Protein 2PU9 (pdb70)

B-factor: mean 28.85, std 11.87, range [12.03, 87.27]

GO terms:
  GO:0005515 protein binding (F, IPI)
  GO:0051539 4 iron, 4 sulfur cluster binding (F, IDA)
  GO:0015979 photosynthesis (P, IEP)
  GO:0009055 electron transfer activity (F, IDA)
  GO:0103012 ferredoxin-thioredoxin reductase activity (F, IDA)

Secondary structure (DSSP, 8-state):
-HHHHHHHHHHHHHHHHHT-B-BSSHHHHHHHHHHHHHHHHHHSS-B-TTB--S-HHHHHHH-TTBSSPHHHHHH---TTSSSB-TT-TTB-S-S---HHHHHHHHHHT-/--TT-EEEE-S--EES--TTSTTS-EE-TT-EEEEEEE-SEETTEE---SS-EEEE-GGG-EEEE-GGGEEE--/---TTSEEEE-TTTHHHHHTT-TTS-EEEEEE-TT-HHHHHHHHHHHHHHHH-TTSEEEEEE-SSTTHHHHHHH--SBSSEEEEESSSSEEEEEESS-HHHHHHHHHHHH-

Sequence (295 aa):
NKTLAAMKNFAEQYAKRTDTYFCSDLSVTAVVIEGLARHKEELGSPLCPCRHYEDKEAEVKNTFWNCPCVPMRERKECHCMLFLTPDNDFAGDAQDIPMETLEEVKASMAMNVGDRVRVTSSVVVYHHPEHKKTAFDLQGMEGEVAAVLTEWQGRPISANLPVLVKFEQRFKAHFRPDEVTLIEEAIVGKVTEVNKDTFWPIVKAAGDKPVVLDMFTQWCGPSKAMAPKYEKLAEEYLDVIFLKLDCNQENKTLAKELGIRVVPTFKILKENSVVGEVTGAKYDKLLEAIQAARS

Solvent-accessible surface area: 14532 Å² total; per-residue (Å²): 95,156,27,7,32,60,12,22,80,57,0,21,133,22,0,94,156,16,90,0,62,0,5,83,70,49,28,2,0,0,0,1,0,10,2,1,0,106,25,85,90,133,40,50,22,23,0,11,9,0,15,24,5,83,29,61,97,0,1,27,125,25,64,3,6,25,24,27,14,5,10,4,109,7,26,30,100,24,65,6,20,1,3,6,32,98,117,52,137,105,25,25,132,36,33,74,2,73,60,117,28,0,98,106,12,60,68,83,59,140,103,104,89,40,35,103,0,95,1,64,35,75,2,55,0,50,62,18,48,111,62,151,131,79,60,45,57,0,88,29,54,76,0,78,0,37,29,51,38,80,94,79,151,56,87,82,20,21,13,56,9,23,1,30,0,79,13,143,124,181,10,91,0,25,0,109,72,90,16,11,72,97,47,209,135,33,99,71,23,99,9,16,94,3,49,94,100,33,0,72,79,9,5,129,83,12,56,120,79,5,1,0,0,12,0,24,26,77,26,0,0,3,11,62,38,8,47,76,87,4,81,125,3,0,103,110,37,96,57,2,17,3,0,63,0,14,11,61,134,105,5,88,91,9,0,125,141,14,28,5,126,22,0,0,0,0,14,1,0,57,140,78,55,68,91,20,83,11,40,4,39,99,65,106,112,0,42,101,23,0,87,68,15,114,132

InterPro domains:
  IPR004209 Ferredoxin thioredoxin reductase catalytic beta subunit [PF02943] (12-111)
  IPR004209 Ferredoxin thioredoxin reductase catalytic beta subunit [PTHR35113] (4-116)
  IPR024707 Ferredoxin-thioredoxin reductase catalytic subunit, cyanobacteria-type [PIRSF000260] (4-115)
  IPR036644 Ferredoxin thioredoxin reductase catalytic beta subunit superfamily [G3DSA:3.90.460.10] (2-118)
  IPR036644 Ferredoxin thioredoxin reductase catalytic beta subunit superfamily [SSF57662] (9-114)

CATH classification: 3.90.460.10

Structure (mmCIF, N/CA/C/O backbone):
data_2PU9
#
_entry.id   2PU9
#
_cell.length_a   61.322
_cell.length_b   66.788
_cell.length_c   69.698
_cell.angle_alpha   90.00
_cell.angle_beta   90.00
_cell.angle_gamma   90.00
#
_symmetry.space_group_name_H-M   'P 21 21 21'
#
loop_
_entity.id
_entity.type
_entity.pdbx_description
1 polymer 'Ferredoxin-thioredoxin reductase, catalytic chain'
2 polymer 'Ferredoxin-thioredoxin reductase, variable chain'
3 polymer 'Thioredoxin F-type, chloroplast'
4 non-polymer 'SULFATE ION'
5 non-polymer 'IRON/SULFUR CLUSTER'
6 water water
#
loop_
_atom_site.group_PDB
_atom_site.id
_atom_site.type_symbol
_atom_site.label_atom_id
_atom_site.label_alt_id
_atom_site.label_comp_id
_atom_site.label_asym_id
_atom_site.label_entity_id
_atom_site.label_seq_id
_atom_site.pdbx_PDB_ins_code
_atom_site.Cartn_x
_atom_site.Cartn_y
_atom_site.Cartn_z
_atom_site.occupancy
_atom_site.B_iso_or_equiv
_atom_site.auth_seq_id
_atom_site.auth_comp_id
_atom_site.auth_asym_id
_atom_site.auth_atom_id
_atom_site.pdbx_PDB_model_num
ATOM 1 N N . ASN A 1 1 ? 0.539 5.305 3.373 1.00 48.60 8 ASN A N 1
ATOM 2 C CA . ASN A 1 1 ? 0.604 4.370 4.532 1.00 48.66 8 ASN A CA 1
ATOM 3 C C . ASN A 1 1 ? 0.945 5.130 5.810 1.00 47.17 8 ASN A C 1
ATOM 4 O O . ASN A 1 1 ? 1.750 6.060 5.792 1.00 47.03 8 ASN A O 1
ATOM 9 N N . LYS A 1 2 ? 0.326 4.729 6.915 1.00 45.60 9 LYS A N 1
ATOM 10 C CA . LYS A 1 2 ? 0.561 5.375 8.203 1.00 44.44 9 LYS A CA 1
ATOM 11 C C . LYS A 1 2 ? 2.002 5.223 8.680 1.00 40.55 9 LYS A C 1
ATOM 12 O O . LYS A 1 2 ? 2.636 6.201 9.078 1.00 39.83 9 LYS A O 1
ATOM 18 N N . THR A 1 3 ? 2.513 3.997 8.642 1.00 37.46 10 THR A N 1
ATOM 19 C CA . THR A 1 3 ? 3.879 3.731 9.076 1.00 33.63 10 THR A CA 1
ATOM 20 C C . THR A 1 3 ? 4.880 4.525 8.242 1.00 31.05 10 THR A C 1
ATOM 21 O O . THR A 1 3 ? 5.810 5.120 8.782 1.00 28.82 10 THR A O 1
ATOM 25 N N . LEU A 1 4 ? 4.685 4.536 6.927 1.00 28.78 11 LEU A N 1
ATOM 26 C CA . LEU A 1 4 ? 5.589 5.255 6.036 1.00 25.44 11 LEU A CA 1
ATOM 27 C C . LEU A 1 4 ? 5.591 6.752 6.320 1.00 25.19 11 LEU A C 1
ATOM 28 O O . LEU A 1 4 ? 6.646 7.387 6.344 1.00 23.71 11 LEU A O 1
ATOM 33 N N . ALA A 1 5 ? 4.410 7.316 6.545 1.00 24.64 12 ALA A N 1
ATOM 34 C CA . ALA A 1 5 ? 4.301 8.742 6.825 1.00 24.22 12 ALA A CA 1
ATOM 35 C C . ALA A 1 5 ? 5.031 9.080 8.116 1.00 23.15 12 ALA A C 1
ATOM 36 O O . ALA A 1 5 ? 5.748 10.078 8.195 1.00 23.67 12 ALA A O 1
ATOM 38 N N . ALA A 1 6 ? 4.843 8.244 9.131 1.00 22.76 13 ALA A N 1
ATOM 39 C CA . ALA A 1 6 ? 5.491 8.466 10.417 1.00 22.22 13 ALA A CA 1
ATOM 40 C C . ALA A 1 6 ? 7.004 8.365 10.270 1.00 21.80 13 ALA A C 1
ATOM 41 O O . ALA A 1 6 ? 7.748 9.125 10.890 1.00 22.12 13 ALA A O 1
ATOM 43 N N . MET A 1 7 ? 7.455 7.432 9.437 1.00 21.20 14 MET A N 1
ATOM 44 C CA . MET A 1 7 ? 8.883 7.238 9.228 1.00 20.77 14 MET A CA 1
ATOM 45 C C . MET A 1 7 ? 9.484 8.419 8.473 1.00 19.96 14 MET A C 1
ATOM 46 O O . MET A 1 7 ? 10.591 8.860 8.775 1.00 20.00 14 MET A O 1
ATOM 51 N N . LYS A 1 8 ? 8.751 8.931 7.489 1.00 19.02 15 LYS A N 1
ATOM 52 C CA . LYS A 1 8 ? 9.226 10.075 6.723 1.00 19.35 15 LYS A CA 1
ATOM 53 C C . LYS A 1 8 ? 9.325 11.284 7.647 1.00 20.30 15 LYS A C 1
ATOM 54 O O . LYS A 1 8 ? 10.318 12.007 7.635 1.00 20.90 15 LYS A O 1
ATOM 60 N N . ASN A 1 9 ? 8.292 11.505 8.454 1.00 20.20 16 ASN A N 1
ATOM 61 C CA . ASN A 1 9 ? 8.305 12.638 9.365 1.00 21.51 16 ASN A CA 1
ATOM 62 C C . ASN A 1 9 ? 9.422 12.503 10.394 1.00 20.38 16 ASN A C 1
ATOM 63 O O . ASN A 1 9 ? 10.054 13.493 10.767 1.00 19.55 16 ASN A O 1
ATOM 68 N N . PHE A 1 10 ? 9.674 11.278 10.843 1.00 19.48 17 PHE A N 1
ATOM 69 C CA . PHE A 1 10 ? 10.749 11.039 11.802 1.00 19.87 17 PHE A CA 1
ATOM 70 C C . PHE A 1 10 ? 12.081 11.453 11.174 1.00 19.35 17 PHE A C 1
ATOM 71 O O . PHE A 1 10 ? 12.882 12.162 11.788 1.00 18.35 17 PHE A O 1
ATOM 79 N N . ALA A 1 11 ? 12.313 11.009 9.941 1.00 17.68 18 ALA A N 1
ATOM 80 C CA . ALA A 1 11 ? 13.558 11.323 9.251 1.00 17.67 18 ALA A CA 1
ATOM 81 C C . ALA A 1 11 ? 13.751 12.822 9.078 1.00 18.83 18 ALA A C 1
ATOM 82 O O . ALA A 1 11 ? 14.838 13.347 9.312 1.00 18.23 18 ALA A O 1
ATOM 84 N N . GLU A 1 12 ? 12.695 13.518 8.673 1.00 18.56 19 GLU A N 1
ATOM 85 C CA . GLU A 1 12 ? 12.798 14.956 8.480 1.00 20.69 19 GLU A CA 1
ATOM 86 C C . GLU A 1 12 ? 13.114 15.656 9.795 1.00 20.93 19 GLU A C 1
ATOM 87 O O . GLU A 1 12 ? 13.957 16.552 9.840 1.00 21.24 19 GLU A O 1
ATOM 93 N N . GLN A 1 13 ? 12.451 15.231 10.865 1.00 20.39 20 GLN A N 1
ATOM 94 C CA . GLN A 1 13 ? 12.666 15.838 12.168 1.00 23.16 20 GLN A CA 1
ATOM 95 C C . GLN A 1 13 ? 14.033 15.505 12.754 1.00 22.05 20 GLN A C 1
ATOM 96 O O . GLN A 1 13 ? 14.672 16.363 13.361 1.00 21.12 20 GLN A O 1
ATOM 102 N N . TYR A 1 14 ? 14.484 14.267 12.572 1.00 20.44 21 TYR A N 1
ATOM 103 C CA . TYR A 1 14 ? 15.783 13.864 13.112 1.00 18.67 21 TYR A CA 1
ATOM 104 C C . TYR A 1 14 ? 16.916 14.574 12.383 1.00 18.58 21 TYR A C 1
ATOM 105 O O . TYR A 1 14 ? 17.925 14.927 12.990 1.00 20.13 21 TYR A O 1
ATOM 114 N N . ALA A 1 15 ? 16.750 14.785 11.080 1.00 18.05 22 ALA A N 1
ATOM 115 C CA . ALA A 1 15 ? 17.764 15.480 10.298 1.00 18.43 22 ALA A CA 1
ATOM 116 C C . ALA A 1 15 ? 17.945 16.897 10.848 1.00 19.28 22 ALA A C 1
ATOM 117 O O . ALA A 1 15 ? 19.061 17.336 11.111 1.00 19.10 22 ALA A O 1
ATOM 119 N N . LYS A 1 16 ? 16.840 17.609 11.031 1.00 21.73 23 LYS A N 1
ATOM 120 C CA . LYS A 1 16 ? 16.910 18.969 11.552 1.00 23.78 23 LYS A CA 1
ATOM 121 C C . LYS A 1 16 ? 17.503 18.985 12.960 1.00 25.39 23 LYS A C 1
ATOM 122 O O . LYS A 1 16 ? 18.300 19.858 13.303 1.00 25.55 23 LYS A O 1
ATOM 128 N N . ARG A 1 17 ? 17.106 18.008 13.765 1.00 26.11 24 ARG A N 1
ATOM 129 C CA . ARG A 1 17 ? 17.565 17.882 15.143 1.00 28.15 24 ARG A CA 1
ATOM 130 C C . ARG A 1 17 ? 19.073 17.657 15.265 1.00 27.26 24 ARG A C 1
ATOM 131 O O . ARG A 1 17 ? 19.718 18.197 16.167 1.00 25.34 24 ARG A O 1
ATOM 139 N N . THR A 1 18 ? 19.630 16.864 14.354 1.00 23.30 25 THR A N 1
ATOM 140 C CA . THR A 1 18 ? 21.057 16.543 14.375 1.00 22.91 25 THR A CA 1
ATOM 141 C C . THR A 1 18 ? 21.904 17.347 13.389 1.00 22.62 25 THR A C 1
ATOM 142 O O . THR A 1 18 ? 23.088 17.064 13.205 1.00 21.04 25 THR A O 1
ATOM 146 N N . ASP A 1 19 ? 21.306 18.353 12.764 1.00 22.65 26 ASP A N 1
ATOM 147 C CA . ASP A 1 19 ? 22.017 19.167 11.789 1.00 24.32 26 ASP A CA 1
ATOM 148 C C . ASP A 1 19 ? 22.626 18.325 10.668 1.00 24.08 26 ASP A C 1
ATOM 149 O O . ASP A 1 19 ? 23.761 18.556 10.251 1.00 24.01 26 ASP A O 1
ATOM 154 N N . THR A 1 20 ? 21.878 17.330 10.201 1.00 22.10 27 THR A N 1
ATOM 155 C CA . THR A 1 20 ? 22.338 16.486 9.105 1.00 20.25 27 THR A CA 1
ATOM 156 C C . THR A 1 20 ? 21.409 16.716 7.923 1.00 20.10 27 THR A C 1
ATOM 157 O O . THR A 1 20 ? 20.309 17.245 8.084 1.00 19.94 27 THR A O 1
ATOM 161 N N . TYR A 1 21 ? 21.849 16.329 6.734 1.00 20.84 28 TYR A N 1
ATOM 162 C CA . TYR A 1 21 ? 21.045 16.563 5.545 1.00 21.11 28 TYR A CA 1
ATOM 163 C C . TYR A 1 21 ? 20.790 15.352 4.669 1.00 20.59 28 TYR A C 1
ATOM 164 O O . TYR A 1 21 ? 21.537 14.379 4.697 1.00 21.66 28 TYR A O 1
ATOM 173 N N . PHE A 1 22 ? 19.718 15.429 3.887 1.00 20.49 29 PHE A N 1
ATOM 174 C CA . PHE A 1 22 ? 19.356 14.354 2.981 1.00 19.26 29 PHE A CA 1
ATOM 175 C C . PHE A 1 22 ? 20.282 14.333 1.775 1.00 19.92 29 PHE A C 1
ATOM 176 O O . PHE A 1 22 ? 20.867 15.349 1.397 1.00 19.89 29 PHE A O 1
ATOM 184 N N . CYS A 1 23 ? 20.412 13.154 1.181 1.00 18.70 30 CYS A N 1
ATOM 185 C CA . CYS A 1 23 ? 21.248 12.953 0.006 1.00 20.49 30 CYS A CA 1
ATOM 186 C C . CYS A 1 23 ? 20.800 13.875 -1.132 1.00 21.24 30 CYS A C 1
ATOM 187 O O . CYS A 1 23 ? 19.603 14.107 -1.310 1.00 21.22 30 CYS A O 1
ATOM 190 N N . SER A 1 24 ? 21.754 14.407 -1.896 1.00 21.46 31 SER A N 1
ATOM 191 C CA . SER A 1 24 ? 21.413 15.286 -3.012 1.00 24.25 31 SER A CA 1
ATOM 192 C C . SER A 1 24 ? 20.446 14.551 -3.933 1.00 24.22 31 SER A C 1
ATOM 193 O O . SER A 1 24 ? 19.616 15.170 -4.597 1.00 25.64 31 SER A O 1
ATOM 196 N N . ASP A 1 25 ? 20.570 13.227 -3.972 1.00 23.08 32 ASP A N 1
ATOM 197 C CA . ASP A 1 25 ? 19.686 12.389 -4.773 1.00 23.12 32 ASP A CA 1
ATOM 198 C C . ASP A 1 25 ? 18.639 11.863 -3.801 1.00 21.72 32 ASP A C 1
ATOM 199 O O . ASP A 1 25 ? 18.904 10.935 -3.041 1.00 20.52 32 ASP A O 1
ATOM 204 N N . LEU A 1 26 ? 17.452 12.461 -3.821 1.00 21.02 33 LEU A N 1
ATOM 205 C CA . LEU A 1 26 ? 16.391 12.055 -2.911 1.00 21.51 33 LEU A CA 1
ATOM 206 C C . LEU A 1 26 ? 15.907 10.621 -3.097 1.00 19.16 33 LEU A C 1
ATOM 207 O O . LEU A 1 26 ? 15.186 10.102 -2.246 1.00 18.57 33 LEU A O 1
ATOM 212 N N . SER A 1 27 ? 16.291 9.980 -4.198 1.00 18.07 34 SER A N 1
ATOM 213 C CA . SER A 1 27 ? 15.887 8.593 -4.422 1.00 18.84 34 SER A CA 1
ATOM 214 C C . SER A 1 27 ? 16.557 7.720 -3.365 1.00 17.04 34 SER A C 1
ATOM 215 O O . SER A 1 27 ? 16.001 6.709 -2.936 1.00 16.47 34 SER A O 1
ATOM 218 N N . VAL A 1 28 ? 17.758 8.119 -2.954 1.00 16.63 35 VAL A N 1
ATOM 219 C CA . VAL A 1 28 ? 18.508 7.392 -1.930 1.00 17.28 35 VAL A CA 1
ATOM 220 C C . VAL A 1 28 ? 17.746 7.538 -0.613 1.00 16.51 35 VAL A C 1
ATOM 221 O O . VAL A 1 28 ? 17.495 6.570 0.097 1.00 15.72 35 VAL A O 1
ATOM 225 N N . THR A 1 29 ? 17.364 8.767 -0.311 1.00 14.65 36 THR A N 1
ATOM 226 C CA . THR A 1 29 ? 16.624 9.068 0.899 1.00 15.08 36 THR A CA 1
ATOM 227 C C . THR A 1 29 ? 15.330 8.256 0.946 1.00 14.84 36 THR A C 1
ATOM 228 O O . THR A 1 29 ? 15.006 7.628 1.951 1.00 14.84 36 THR A O 1
ATOM 232 N N . ALA A 1 30 ? 14.603 8.259 -0.166 1.00 14.68 37 ALA A N 1
ATOM 233 C CA . ALA A 1 30 ? 13.329 7.555 -0.250 1.00 14.98 37 ALA A CA 1
ATOM 234 C C . ALA A 1 30 ? 13.385 6.056 0.002 1.00 14.89 37 ALA A C 1
ATOM 235 O O . ALA A 1 30 ? 12.559 5.528 0.744 1.00 15.21 37 ALA A O 1
ATOM 237 N N . VAL A 1 31 ? 14.341 5.359 -0.609 1.00 15.76 38 VAL A N 1
ATOM 238 C CA . VAL A 1 31 ? 14.399 3.916 -0.411 1.00 14.98 38 VAL A CA 1
ATOM 239 C C . VAL A 1 31 ? 14.734 3.537 1.025 1.00 15.14 38 VAL A C 1
ATOM 240 O O . VAL A 1 31 ? 14.232 2.538 1.535 1.00 14.70 38 VAL A O 1
ATOM 244 N N . VAL A 1 32 ? 15.559 4.344 1.685 1.00 15.15 39 VAL A N 1
ATOM 245 C CA . VAL A 1 32 ? 15.917 4.051 3.064 1.00 14.57 39 VAL A CA 1
ATOM 246 C C . VAL A 1 32 ? 14.712 4.218 3.975 1.00 14.51 39 VAL A C 1
ATOM 247 O O . VAL A 1 32 ? 14.499 3.418 4.883 1.00 15.15 39 VAL A O 1
ATOM 251 N N . ILE A 1 33 ? 13.915 5.253 3.728 1.00 13.59 40 ILE A N 1
ATOM 252 C CA . ILE A 1 33 ? 12.735 5.485 4.548 1.00 16.08 40 ILE A CA 1
ATOM 253 C C . ILE A 1 33 ? 11.756 4.320 4.390 1.00 15.31 40 ILE A C 1
ATOM 254 O O . ILE A 1 33 ? 11.198 3.844 5.374 1.00 16.04 40 ILE A O 1
ATOM 259 N N . GLU A 1 34 ? 11.568 3.842 3.159 1.00 15.36 41 GLU A N 1
ATOM 260 C CA . GLU A 1 34 ? 10.678 2.709 2.919 1.00 14.50 41 GLU A CA 1
ATOM 261 C C . GLU A 1 34 ? 11.216 1.463 3.613 1.00 14.74 41 GLU A C 1
ATOM 262 O O . GLU A 1 34 ? 10.457 0.694 4.203 1.00 15.02 41 GLU A O 1
ATOM 268 N N . GLY A 1 35 ? 12.530 1.266 3.533 1.00 14.21 42 GLY A N 1
ATOM 269 C CA . GLY A 1 35 ? 13.145 0.116 4.173 1.00 15.13 42 GLY A CA 1
ATOM 270 C C . GLY A 1 35 ? 12.939 0.140 5.675 1.00 13.91 42 GLY A C 1
ATOM 271 O O . GLY A 1 35 ? 12.669 -0.895 6.297 1.00 15.12 42 GLY A O 1
ATOM 272 N N . LEU A 1 36 ? 13.068 1.326 6.263 1.00 14.28 43 LEU A N 1
ATOM 273 C CA . LEU A 1 36 ? 12.876 1.489 7.697 1.00 14.65 43 LEU A CA 1
ATOM 274 C C . LEU A 1 36 ? 11.417 1.181 8.017 1.00 15.72 43 LEU A C 1
ATOM 275 O O . LEU A 1 36 ? 11.114 0.460 8.970 1.00 16.83 43 LEU A O 1
ATOM 280 N N . ALA A 1 37 ? 10.511 1.717 7.205 1.00 16.43 44 ALA A N 1
ATOM 281 C CA . ALA A 1 37 ? 9.082 1.486 7.414 1.00 17.48 44 ALA A CA 1
ATOM 282 C C . ALA A 1 37 ? 8.735 -0.004 7.357 1.00 18.75 44 ALA A C 1
ATOM 283 O O . ALA A 1 37 ? 7.981 -0.505 8.196 1.00 18.90 44 ALA A O 1
ATOM 285 N N . ARG A 1 38 ? 9.284 -0.712 6.374 1.00 15.72 45 ARG A N 1
ATOM 286 C CA . ARG A 1 38 ? 9.017 -2.138 6.237 1.00 18.65 45 ARG A CA 1
ATOM 287 C C . ARG A 1 38 ? 9.436 -2.900 7.483 1.00 18.72 45 ARG A C 1
ATOM 288 O O . ARG A 1 38 ? 8.708 -3.761 7.966 1.00 20.21 45 ARG A O 1
ATOM 296 N N . HIS A 1 39 ? 10.614 -2.582 8.008 1.00 18.22 46 HIS A N 1
ATOM 297 C CA . HIS A 1 39 ? 11.085 -3.272 9.200 1.00 17.00 46 HIS A CA 1
ATOM 298 C C . HIS A 1 39 ? 10.222 -2.948 10.408 1.00 19.07 46 HIS A C 1
ATOM 299 O O . HIS A 1 39 ? 9.921 -3.829 11.213 1.00 21.20 46 HIS A O 1
ATOM 306 N N . LYS A 1 40 ? 9.818 -1.689 10.534 1.00 19.49 47 LYS A N 1
ATOM 307 C CA . LYS A 1 40 ? 8.975 -1.284 11.651 1.00 21.06 47 LYS A CA 1
ATOM 308 C C . LYS A 1 40 ? 7.663 -2.057 11.591 1.00 22.54 47 LYS A C 1
ATOM 309 O O . LYS A 1 40 ? 7.140 -2.493 12.618 1.00 22.43 47 LYS A O 1
ATOM 315 N N . GLU A 1 41 ? 7.146 -2.229 10.378 1.00 23.49 48 GLU A N 1
ATOM 316 C CA . GLU A 1 41 ? 5.891 -2.942 10.151 1.00 26.98 48 GLU A CA 1
ATOM 317 C C . GLU A 1 41 ? 5.942 -4.417 10.528 1.00 27.69 48 GLU A C 1
ATOM 318 O O . GLU A 1 41 ? 5.062 -4.921 11.229 1.00 29.22 48 GLU A O 1
ATOM 324 N N . GLU A 1 42 ? 6.978 -5.104 10.065 1.00 28.04 49 GLU A N 1
ATOM 325 C CA . GLU A 1 42 ? 7.120 -6.533 10.307 1.00 30.29 49 GLU A CA 1
ATOM 326 C C . GLU A 1 42 ? 7.805 -6.934 11.607 1.00 29.02 49 GLU A C 1
ATOM 327 O O . GLU A 1 42 ? 7.557 -8.023 12.126 1.00 28.91 49 GLU A O 1
ATOM 333 N N . LEU A 1 43 ? 8.654 -6.062 12.139 1.00 26.56 50 LEU A N 1
ATOM 334 C CA . LEU A 1 43 ? 9.394 -6.380 13.355 1.00 24.73 50 LEU A CA 1
ATOM 335 C C . LEU A 1 43 ? 9.041 -5.568 14.595 1.00 24.31 50 LEU A C 1
ATOM 336 O O . LEU A 1 43 ? 9.394 -5.958 15.710 1.00 25.88 50 LEU A O 1
ATOM 341 N N . GLY A 1 44 ? 8.358 -4.444 14.411 1.00 23.36 51 GLY A N 1
ATOM 342 C CA . GLY A 1 44 ? 7.995 -3.613 15.544 1.00 23.52 51 GLY A CA 1
ATOM 343 C C . GLY A 1 44 ? 9.008 -2.519 15.819 1.00 23.58 51 GLY A C 1
ATOM 344 O O . GLY A 1 44 ? 8.744 -1.597 16.587 1.00 25.00 51 GLY A O 1
ATOM 345 N N . SER A 1 45 ? 10.176 -2.624 15.193 1.00 22.19 52 SER A N 1
ATOM 346 C CA . SER A 1 45 ? 11.233 -1.632 15.361 1.00 21.99 52 SER A CA 1
ATOM 347 C C . SER A 1 45 ? 11.871 -1.372 14.006 1.00 20.34 52 SER A C 1
ATOM 348 O O . SER A 1 45 ? 11.996 -2.273 13.186 1.00 19.71 52 SER A O 1
ATOM 351 N N . PRO A 1 46 ? 12.282 -0.126 13.753 1.00 18.98 53 PRO A N 1
ATOM 352 C CA . PRO A 1 46 ? 12.902 0.185 12.463 1.00 18.41 53 PRO A CA 1
ATOM 353 C C . PRO A 1 46 ? 14.374 -0.215 12.338 1.00 17.51 53 PRO A C 1
ATOM 354 O O . PRO A 1 46 ? 15.254 0.641 12.363 1.00 16.54 53 PRO A O 1
ATOM 358 N N . LEU A 1 47 ? 14.638 -1.514 12.211 1.00 16.81 54 LEU A N 1
ATOM 359 C CA . LEU A 1 47 ? 16.010 -1.979 12.046 1.00 16.37 54 LEU A CA 1
ATOM 360 C C . LEU A 1 47 ? 16.577 -1.372 10.770 1.00 14.74 54 LEU A C 1
ATOM 361 O O . LEU A 1 47 ? 15.870 -1.229 9.768 1.00 14.88 54 LEU A O 1
ATOM 366 N N . CYS A 1 48 ? 17.852 -1.010 10.809 1.00 13.78 55 CYS A N 1
ATOM 367 C CA . CYS A 1 48 ? 18.505 -0.433 9.647 1.00 13.07 55 CYS A CA 1
ATOM 368 C C . CYS A 1 48 ? 18.301 -1.309 8.412 1.00 14.21 55 CYS A C 1
ATOM 369 O O . CYS A 1 48 ? 18.500 -2.527 8.468 1.00 15.67 55 CYS A O 1
ATOM 372 N N . PRO A 1 49 ? 17.904 -0.704 7.278 1.00 14.62 56 PRO A N 1
ATOM 373 C CA . PRO A 1 49 ? 17.690 -1.488 6.060 1.00 16.24 56 PRO A CA 1
ATOM 374 C C . PRO A 1 49 ? 18.948 -1.747 5.234 1.00 17.64 56 PRO A C 1
ATOM 375 O O . PRO A 1 49 ? 18.881 -2.407 4.197 1.00 18.91 56 PRO A O 1
ATOM 379 N N . CYS A 1 50 ? 20.088 -1.236 5.692 1.00 15.24 57 CYS A N 1
ATOM 380 C CA . CYS A 1 50 ? 21.347 -1.420 4.974 1.00 16.04 57 CYS A CA 1
ATOM 381 C C . CYS A 1 50 ? 22.307 -2.345 5.703 1.00 15.15 57 CYS A C 1
ATOM 382 O O . CYS A 1 50 ? 23.526 -2.253 5.537 1.00 16.03 57 CYS A O 1
ATOM 385 N N . ARG A 1 51 ? 21.736 -3.221 6.521 1.00 17.22 58 ARG A N 1
ATOM 386 C CA . ARG A 1 51 ? 22.484 -4.230 7.263 1.00 17.51 58 ARG A CA 1
ATOM 387 C C . ARG A 1 51 ? 21.728 -5.527 7.026 1.00 18.26 58 ARG A C 1
ATOM 388 O O 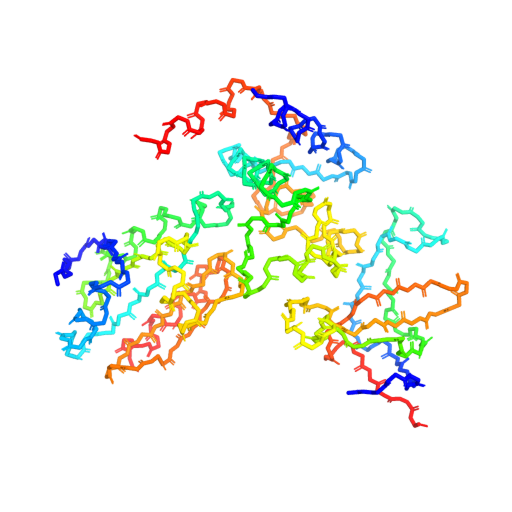. ARG A 1 51 ? 20.508 -5.511 6.844 1.00 18.84 58 ARG A O 1
ATOM 396 N N . HIS A 1 52 ? 22.448 -6.643 7.001 1.00 17.83 59 HIS A N 1
ATOM 397 C CA . HIS A 1 52 ? 21.806 -7.940 6.854 1.00 18.37 59 HIS A CA 1
ATOM 398 C C . HIS A 1 52 ? 21.917 -8.585 8.222 1.00 18.77 59 HIS A C 1
ATOM 399 O O . HIS A 1 52 ? 22.952 -8.470 8.880 1.00 19.85 59 HIS A O 1
ATOM 406 N N . TYR A 1 53 ? 20.861 -9.263 8.649 1.00 18.57 60 TYR A N 1
ATOM 407 C CA . TYR A 1 53 ? 20.866 -9.895 9.962 1.00 17.70 60 TYR A CA 1
ATOM 408 C C . TYR A 1 53 ? 20.639 -11.396 9.899 1.00 18.32 60 TYR A C 1
ATOM 409 O O . TYR A 1 53 ? 19.891 -11.877 9.057 1.00 20.72 60 TYR A O 1
ATOM 418 N N . GLU A 1 54 ? 21.292 -12.128 10.797 1.00 17.41 61 GLU A N 1
ATOM 419 C CA . GLU A 1 54 ? 21.129 -13.574 10.862 1.00 19.31 61 GLU A CA 1
ATOM 420 C C . GLU A 1 54 ? 19.924 -13.880 11.747 1.00 18.95 61 GLU A C 1
ATOM 421 O O . GLU A 1 54 ? 19.256 -14.903 11.584 1.00 20.13 61 GLU A O 1
ATOM 427 N N . ASP A 1 55 ? 19.650 -12.982 12.687 1.00 17.61 62 ASP A N 1
ATOM 428 C CA . ASP A 1 55 ? 18.536 -13.154 13.613 1.00 18.17 62 ASP A CA 1
ATOM 429 C C . ASP A 1 55 ? 17.898 -11.789 13.865 1.00 18.79 62 ASP A C 1
ATOM 430 O O . ASP A 1 55 ? 18.266 -11.098 14.812 1.00 18.60 62 ASP A O 1
ATOM 435 N N . LYS A 1 56 ? 16.949 -11.409 13.013 1.00 20.60 63 LYS A N 1
ATOM 436 C CA . LYS A 1 56 ? 16.278 -10.119 13.136 1.00 20.77 63 LYS A CA 1
ATOM 437 C C . LYS A 1 56 ? 15.678 -9.876 14.512 1.00 20.08 63 LYS A C 1
ATOM 438 O O . LYS A 1 56 ? 15.859 -8.805 15.086 1.00 18.91 63 LYS A O 1
ATOM 444 N N . GLU A 1 57 ? 14.964 -10.866 15.040 1.00 18.83 64 GLU A N 1
ATOM 445 C CA . GLU A 1 57 ? 14.338 -10.733 16.350 1.00 21.34 64 GLU A CA 1
ATOM 446 C C . GLU A 1 57 ? 15.385 -10.426 17.421 1.00 20.01 64 GLU A C 1
ATOM 447 O O . GLU A 1 57 ? 15.172 -9.577 18.287 1.00 20.58 64 GLU A O 1
ATOM 453 N N . ALA A 1 58 ? 16.517 -11.122 17.361 1.00 19.03 65 ALA A N 1
ATOM 454 C CA . ALA A 1 58 ? 17.589 -10.903 18.326 1.00 18.04 65 ALA A CA 1
ATOM 455 C C . ALA A 1 58 ? 18.109 -9.475 18.183 1.00 17.34 65 ALA A C 1
ATOM 456 O O . ALA A 1 58 ? 18.382 -8.803 19.178 1.00 17.82 65 ALA A O 1
ATOM 458 N N . GLU A 1 59 ? 18.238 -9.015 16.942 1.00 17.11 66 GLU A N 1
ATOM 459 C CA . GLU A 1 59 ? 18.726 -7.663 16.681 1.00 16.36 66 GLU A CA 1
ATOM 460 C C . GLU A 1 59 ? 17.782 -6.616 17.263 1.00 17.12 66 GLU A C 1
ATOM 461 O O . GLU A 1 59 ? 18.227 -5.620 17.842 1.00 16.50 66 GLU A O 1
ATOM 467 N N . VAL A 1 60 ? 16.480 -6.835 17.103 1.00 16.13 67 VAL A N 1
ATOM 468 C CA . VAL A 1 60 ? 15.487 -5.911 17.642 1.00 17.59 67 VAL A CA 1
ATOM 469 C C . VAL A 1 60 ? 15.620 -5.811 19.162 1.00 18.14 67 VAL A C 1
ATOM 470 O O . VAL A 1 60 ? 15.464 -4.736 19.731 1.00 18.68 67 VAL A O 1
ATOM 474 N N . LYS A 1 61 ? 15.913 -6.933 19.812 1.00 19.03 68 LYS A N 1
ATOM 475 C CA . LYS A 1 61 ? 16.068 -6.957 21.264 1.00 19.23 68 LYS A CA 1
ATOM 476 C C . LYS A 1 61 ? 17.367 -6.284 21.695 1.00 19.35 68 LYS A C 1
ATOM 477 O O . LYS A 1 61 ? 17.414 -5.620 22.730 1.00 18.99 68 LYS A O 1
ATOM 483 N N . ASN A 1 62 ? 18.421 -6.471 20.904 1.00 17.95 69 ASN A N 1
ATOM 484 C CA . ASN A 1 62 ? 19.728 -5.874 21.189 1.00 18.22 69 ASN A CA 1
ATOM 485 C C . ASN A 1 62 ? 19.695 -4.355 20.964 1.00 17.67 69 ASN A C 1
ATOM 486 O O . ASN A 1 62 ? 20.364 -3.599 21.669 1.00 18.18 69 ASN A O 1
ATOM 491 N N . THR A 1 63 ? 18.886 -3.937 19.991 1.00 16.40 70 THR A N 1
ATOM 492 C CA . THR A 1 63 ? 18.644 -2.542 19.586 1.00 16.64 70 THR A CA 1
ATOM 493 C C . THR A 1 63 ? 19.764 -1.740 18.940 1.00 15.29 70 THR A C 1
ATOM 494 O O . THR A 1 63 ? 19.530 -0.602 18.532 1.00 15.37 70 THR A O 1
ATOM 498 N N . PHE A 1 64 ? 20.962 -2.309 18.835 1.00 15.27 71 PHE A N 1
ATOM 499 C CA . PHE A 1 64 ? 22.084 -1.580 18.241 1.00 15.19 71 PHE A CA 1
ATOM 500 C C . PHE A 1 64 ? 21.721 -0.971 16.887 1.00 15.01 71 PHE A C 1
ATOM 501 O O . PHE A 1 64 ? 22.034 0.191 16.617 1.00 13.73 71 PHE A O 1
ATOM 509 N N . TRP A 1 65 ? 21.060 -1.762 16.044 1.00 14.36 72 TRP A N 1
ATOM 510 C CA . TRP A 1 65 ? 20.689 -1.312 14.709 1.00 13.81 72 TRP A CA 1
ATOM 511 C C . TRP A 1 65 ? 19.292 -0.725 14.559 1.00 15.25 72 TRP A C 1
ATOM 512 O O . TRP A 1 65 ? 18.820 -0.533 13.439 1.00 15.26 72 TRP A O 1
ATOM 523 N N . ASN A 1 66 ? 18.617 -0.456 15.673 1.00 15.27 73 ASN A N 1
ATOM 524 C CA . ASN A 1 66 ? 17.297 0.158 15.587 1.00 16.68 73 ASN A CA 1
ATOM 525 C C . ASN A 1 66 ? 17.537 1.640 15.283 1.00 16.90 73 ASN A C 1
ATOM 526 O O . ASN A 1 66 ? 18.262 2.324 16.002 1.00 17.25 73 ASN A O 1
ATOM 531 N N . CYS A 1 67 ? 16.941 2.127 14.202 1.00 15.20 74 CYS A N 1
ATOM 532 C CA . CYS A 1 67 ? 17.115 3.518 13.785 1.00 13.87 74 CYS A CA 1
ATOM 533 C C . CYS A 1 67 ? 16.482 4.549 14.728 1.00 15.84 74 CYS A C 1
ATOM 534 O O . CYS A 1 67 ? 15.315 4.430 15.094 1.00 15.68 74 CYS A O 1
ATOM 537 N N . PRO A 1 68 ? 17.247 5.584 15.127 1.00 15.46 75 PRO A N 1
ATOM 538 C CA . PRO A 1 68 ? 18.644 5.838 14.756 1.00 14.33 75 PRO A CA 1
ATOM 539 C C . PRO A 1 68 ? 19.588 4.899 15.501 1.00 15.46 75 PRO A C 1
ATOM 540 O O . PRO A 1 68 ? 19.551 4.801 16.730 1.00 15.26 75 PRO A O 1
ATOM 544 N N . CYS A 1 69 ? 20.434 4.216 14.739 1.00 15.17 76 CYS A N 1
ATOM 545 C CA . CYS A 1 69 ? 21.380 3.246 15.286 1.00 14.64 76 CYS A CA 1
ATOM 546 C C . CYS A 1 69 ? 22.470 3.851 16.164 1.00 14.08 76 CYS A C 1
ATOM 547 O O . CYS A 1 69 ? 22.649 5.067 16.227 1.00 14.24 76 CYS A O 1
ATOM 550 N N . VAL A 1 70 ? 23.212 2.984 16.842 1.00 13.26 77 VAL A N 1
ATOM 551 C CA . VAL A 1 70 ? 24.283 3.448 17.709 1.00 12.51 77 VAL A CA 1
ATOM 552 C C . VAL A 1 70 ? 25.322 4.292 16.960 1.00 14.00 77 VAL A C 1
ATOM 553 O O . VAL A 1 70 ? 25.725 5.349 17.446 1.00 14.09 77 VAL A O 1
ATOM 557 N N . PRO A 1 71 ? 25.771 3.845 15.773 1.00 13.23 78 PRO A N 1
ATOM 558 C CA . PRO A 1 71 ? 26.760 4.652 15.053 1.00 14.70 78 PRO A CA 1
ATOM 559 C C . PRO A 1 71 ? 26.261 6.064 14.769 1.00 13.87 78 PRO A C 1
ATOM 560 O O . PRO A 1 71 ? 27.030 7.028 14.828 1.00 15.31 78 PRO A O 1
ATOM 564 N N . MET A 1 72 ? 24.974 6.187 14.462 1.00 13.19 79 MET A N 1
ATOM 565 C CA . MET A 1 72 ? 24.394 7.497 14.188 1.00 13.34 79 MET A CA 1
ATOM 566 C C . MET A 1 72 ? 24.226 8.304 15.468 1.00 15.18 79 MET A C 1
ATOM 567 O O . MET A 1 72 ? 24.655 9.459 15.547 1.00 16.03 79 MET A O 1
ATOM 572 N N . ARG A 1 73 ? 23.610 7.697 16.477 1.00 14.77 80 ARG A N 1
ATOM 573 C CA . ARG A 1 73 ? 23.386 8.393 17.737 1.00 15.54 80 ARG A CA 1
ATOM 574 C C . ARG A 1 73 ? 24.671 8.845 18.412 1.00 15.02 80 ARG A C 1
ATOM 575 O O . ARG A 1 73 ? 24.723 9.925 18.996 1.00 16.95 80 ARG A O 1
ATOM 583 N N . GLU A 1 74 ? 25.709 8.025 18.328 1.00 14.38 81 GLU A N 1
ATOM 584 C CA . GLU A 1 74 ? 26.962 8.387 18.965 1.00 15.58 81 GLU A CA 1
ATOM 585 C C . GLU A 1 74 ? 27.924 9.154 18.067 1.00 16.48 81 GLU A C 1
ATOM 586 O O . GLU A 1 74 ? 28.462 10.180 18.476 1.00 16.56 81 GLU A O 1
ATOM 592 N N . ARG A 1 75 ? 28.125 8.683 16.839 1.00 16.31 82 ARG A N 1
ATOM 593 C CA . ARG A 1 75 ? 29.093 9.331 15.955 1.00 16.04 82 ARG A CA 1
ATOM 594 C C . ARG A 1 75 ? 28.538 10.068 14.744 1.00 17.74 82 ARG A C 1
ATOM 595 O O . ARG A 1 75 ? 29.307 10.575 13.927 1.00 19.78 82 ARG A O 1
ATOM 603 N N . LYS A 1 76 ? 27.217 10.132 14.632 1.00 16.41 83 LYS A N 1
ATOM 604 C CA . LYS A 1 76 ? 26.570 10.784 13.495 1.00 18.05 83 LYS A CA 1
ATOM 605 C C . LYS A 1 76 ? 26.989 10.136 12.185 1.00 17.24 83 LYS A C 1
ATOM 606 O O . LYS A 1 76 ? 27.127 10.801 11.160 1.00 17.78 83 LYS A O 1
ATOM 612 N N . GLU A 1 77 ? 27.202 8.827 12.229 1.00 16.48 84 GLU A N 1
ATOM 613 C CA . GLU A 1 77 ? 27.578 8.076 11.044 1.00 16.79 84 GLU A CA 1
ATOM 614 C C . GLU A 1 77 ? 26.382 7.240 10.617 1.00 16.12 84 GLU A C 1
ATOM 615 O O . GLU A 1 77 ? 25.972 6.322 11.327 1.00 17.20 84 GLU A O 1
ATOM 621 N N . CYS A 1 78 ? 25.817 7.588 9.463 1.00 14.57 85 CYS A N 1
ATOM 622 C CA . CYS A 1 78 ? 24.659 6.894 8.899 1.00 14.97 85 CYS A CA 1
ATOM 623 C C . CYS A 1 78 ? 25.067 6.202 7.596 1.00 15.32 85 CYS A C 1
ATOM 624 O O . CYS A 1 78 ? 25.152 6.830 6.542 1.00 16.51 85 CYS A O 1
ATOM 627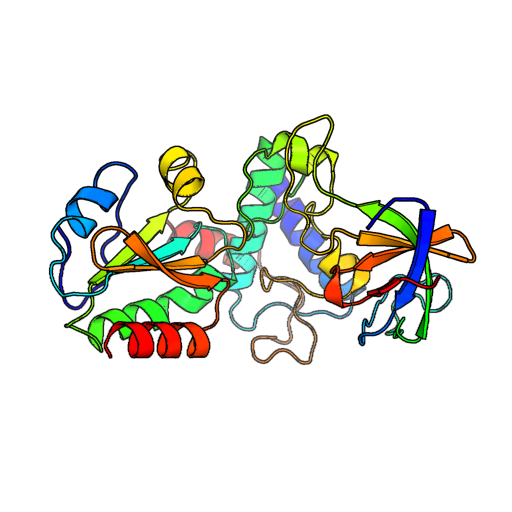 N N . HIS A 1 79 ? 25.337 4.904 7.685 1.00 16.27 86 HIS A N 1
ATOM 628 C CA . HIS A 1 79 ? 25.746 4.116 6.530 1.00 17.53 86 HIS A CA 1
ATOM 629 C C . HIS A 1 79 ? 24.705 4.108 5.408 1.00 16.82 86 HIS A C 1
ATOM 630 O O . HIS A 1 79 ? 25.053 4.004 4.234 1.00 17.01 86 HIS A O 1
ATOM 637 N N . CYS A 1 80 ? 23.433 4.224 5.773 1.00 16.16 87 CYS A N 1
ATOM 638 C CA . CYS A 1 80 ? 22.347 4.216 4.791 1.00 15.43 87 CYS A CA 1
ATOM 639 C C . CYS A 1 80 ? 22.316 5.457 3.923 1.00 15.65 87 CYS A C 1
ATOM 640 O O . CYS A 1 80 ? 21.607 5.487 2.922 1.00 16.77 87 CYS A O 1
ATOM 643 N N . MET A 1 81 ? 23.081 6.472 4.314 1.00 16.35 88 MET A N 1
ATOM 644 C CA . MET A 1 81 ? 23.118 7.738 3.593 1.00 16.80 88 MET A CA 1
ATOM 645 C C . MET A 1 81 ? 21.791 8.476 3.724 1.00 16.92 88 MET A C 1
ATOM 646 O O . MET A 1 81 ? 21.391 9.220 2.826 1.00 18.18 88 MET A O 1
ATOM 651 N N . LEU A 1 82 ? 21.107 8.260 4.845 1.00 15.19 89 LEU A N 1
ATOM 652 C CA . LEU A 1 82 ? 19.840 8.941 5.109 1.00 14.83 89 LEU A CA 1
ATOM 653 C C . LEU A 1 82 ? 20.153 10.277 5.789 1.00 15.56 89 LEU A C 1
ATOM 654 O O . LEU A 1 82 ? 19.675 11.332 5.361 1.00 14.63 89 LEU A O 1
ATOM 659 N N . PHE A 1 83 ? 20.963 10.229 6.844 1.00 15.43 90 PHE A N 1
ATOM 660 C CA . PHE A 1 83 ? 21.354 11.430 7.577 1.00 16.34 90 PHE A CA 1
ATOM 661 C C . PHE A 1 83 ? 22.825 11.705 7.281 1.00 17.79 90 PHE A C 1
ATOM 662 O O . PHE A 1 83 ? 23.706 11.139 7.923 1.00 18.81 90 PHE A O 1
ATOM 670 N N . LEU A 1 84 ? 23.084 12.569 6.307 1.00 19.34 91 LEU A N 1
ATOM 671 C CA . LEU A 1 84 ? 24.454 12.890 5.913 1.00 19.97 91 LEU A CA 1
ATOM 672 C C . LEU A 1 84 ? 24.973 14.160 6.577 1.00 23.56 91 LEU A C 1
ATOM 673 O O . LEU A 1 84 ? 24.256 15.154 6.691 1.00 23.59 91 LEU A O 1
ATOM 678 N N . THR A 1 85 ? 26.219 14.117 7.031 1.00 25.46 92 THR A N 1
ATOM 679 C CA . THR A 1 85 ? 26.822 15.282 7.660 1.00 30.71 92 THR A CA 1
ATOM 680 C C . THR A 1 85 ? 27.141 16.298 6.570 1.00 36.96 92 THR A C 1
ATOM 681 O O . THR A 1 85 ? 27.448 15.923 5.437 1.00 34.44 92 THR A O 1
ATOM 685 N N . PRO A 1 86 ? 27.061 17.600 6.896 1.00 41.18 93 PRO A N 1
ATOM 686 C CA . PRO A 1 86 ? 27.333 18.695 5.959 1.00 46.09 93 PRO A CA 1
ATOM 687 C C . PRO A 1 86 ? 28.733 18.672 5.344 1.00 48.41 93 PRO A C 1
ATOM 688 O O . PRO A 1 86 ? 29.188 19.673 4.791 1.00 49.33 93 PRO A O 1
ATOM 692 N N . ASP A 1 87 ? 29.412 17.534 5.442 1.00 48.98 94 ASP A N 1
ATOM 693 C CA . ASP A 1 87 ? 30.755 17.400 4.891 1.00 49.85 94 ASP A CA 1
ATOM 694 C C . ASP A 1 87 ? 30.822 16.260 3.884 1.00 49.67 94 ASP A C 1
ATOM 695 O O . ASP A 1 87 ? 31.836 16.068 3.213 1.00 50.18 94 ASP A O 1
ATOM 700 N N . ASN A 1 88 ? 29.734 15.503 3.784 1.00 47.62 95 ASN A N 1
ATOM 701 C CA . ASN A 1 88 ? 29.674 14.382 2.859 1.00 45.89 95 ASN A CA 1
ATOM 702 C C . ASN A 1 88 ? 29.448 14.891 1.438 1.00 45.52 95 ASN A C 1
ATOM 703 O O . ASN A 1 88 ? 28.604 15.756 1.202 1.00 44.92 95 ASN A O 1
ATOM 708 N N . ASP A 1 89 ? 30.211 14.344 0.497 1.00 46.26 96 ASP A N 1
ATOM 709 C CA . ASP A 1 89 ? 30.123 14.736 -0.907 1.00 46.46 96 ASP A CA 1
ATOM 710 C C . ASP A 1 89 ? 28.720 14.585 -1.489 1.00 44.99 96 ASP A C 1
ATOM 711 O O . ASP A 1 89 ? 28.295 15.390 -2.317 1.00 45.32 96 ASP A O 1
ATOM 716 N N . PHE A 1 90 ? 28.005 13.555 -1.053 1.00 43.42 97 PHE A N 1
ATOM 717 C CA . PHE A 1 90 ? 26.660 13.293 -1.552 1.00 42.18 97 PHE A CA 1
ATOM 718 C C . PHE A 1 90 ? 25.574 14.026 -0.771 1.00 38.53 97 PHE A C 1
ATOM 719 O O . PHE A 1 90 ? 24.389 13.878 -1.064 1.00 35.42 97 PHE A O 1
ATOM 727 N N . ALA A 1 91 ? 25.980 14.819 0.216 1.00 34.75 98 ALA A N 1
ATOM 728 C CA . ALA A 1 91 ? 25.028 15.558 1.037 1.00 32.16 98 ALA A CA 1
ATOM 729 C C . ALA A 1 91 ? 24.415 16.749 0.309 1.00 31.47 98 ALA A C 1
ATOM 730 O O . ALA A 1 91 ? 25.125 17.563 -0.285 1.00 30.24 98 ALA A O 1
ATOM 732 N N . GLY A 1 92 ? 23.090 16.837 0.360 1.00 29.27 99 GLY A N 1
ATOM 733 C CA . GLY A 1 92 ? 22.388 17.935 -0.276 1.00 29.45 99 GLY A CA 1
ATOM 734 C C . GLY A 1 92 ? 22.127 19.045 0.724 1.00 29.89 99 GLY A C 1
ATOM 735 O O . GLY A 1 92 ? 22.786 19.120 1.763 1.00 29.87 99 GLY A O 1
ATOM 736 N N . ASP A 1 93 ? 21.160 19.906 0.425 1.00 31.40 100 ASP A N 1
ATOM 737 C CA . ASP A 1 93 ? 20.839 21.014 1.315 1.00 32.91 100 ASP A CA 1
ATOM 738 C C . ASP A 1 93 ? 19.428 20.926 1.881 1.00 30.07 100 ASP A C 1
ATOM 739 O O . ASP A 1 93 ? 18.944 21.872 2.502 1.00 30.34 100 ASP A O 1
ATOM 744 N N . ALA A 1 94 ? 18.776 19.786 1.683 1.00 27.64 101 ALA A N 1
ATOM 745 C CA . ALA A 1 94 ? 17.413 19.606 2.165 1.00 25.45 101 ALA A CA 1
ATOM 746 C C . ALA A 1 94 ? 17.302 18.688 3.376 1.00 24.04 101 ALA A C 1
ATOM 747 O O . ALA A 1 94 ? 18.122 17.787 3.573 1.00 22.58 101 ALA A O 1
ATOM 749 N N . GLN A 1 95 ? 16.273 18.935 4.180 1.00 20.91 102 GLN A N 1
ATOM 750 C CA . GLN A 1 95 ? 16.000 18.142 5.367 1.00 20.52 102 GLN A CA 1
ATOM 751 C C . GLN A 1 95 ? 14.523 17.785 5.329 1.00 19.59 102 GLN A C 1
ATOM 752 O O . GLN A 1 95 ? 13.907 17.482 6.352 1.00 21.23 102 GLN A O 1
ATOM 758 N N . ASP A 1 96 ? 13.972 17.829 4.120 1.00 20.51 103 ASP A N 1
ATOM 759 C CA . ASP A 1 96 ? 12.572 17.516 3.872 1.00 20.95 103 ASP A CA 1
ATOM 760 C C . ASP A 1 96 ? 12.475 16.776 2.547 1.00 20.95 103 ASP A C 1
ATOM 761 O O . ASP A 1 96 ? 13.273 17.007 1.639 1.00 20.47 103 ASP A O 1
ATOM 766 N N . ILE A 1 97 ? 11.501 15.880 2.447 1.00 19.71 104 ILE A N 1
ATOM 767 C CA . ILE A 1 97 ? 11.274 15.131 1.224 1.00 20.11 104 ILE A CA 1
ATOM 768 C C . ILE A 1 97 ? 9.767 14.979 1.009 1.00 20.89 104 ILE A C 1
ATOM 769 O O . ILE A 1 97 ? 9.039 14.522 1.895 1.00 20.71 104 ILE A O 1
ATOM 774 N N . PRO A 1 98 ? 9.275 15.390 -0.169 1.00 21.61 105 PRO A N 1
ATOM 775 C CA . PRO A 1 98 ? 7.849 15.299 -0.501 1.00 23.10 105 PRO A CA 1
ATOM 776 C C . PRO A 1 98 ? 7.337 13.866 -0.472 1.00 23.64 105 PRO A C 1
ATOM 777 O O . PRO A 1 98 ? 8.026 12.944 -0.903 1.00 22.93 105 PRO A O 1
ATOM 781 N N . MET A 1 99 ? 6.127 13.673 0.038 1.00 24.25 106 MET A N 1
ATOM 782 C CA . MET A 1 99 ? 5.556 12.338 0.089 1.00 24.74 106 MET A CA 1
ATOM 783 C C . MET A 1 99 ? 5.442 11.839 -1.346 1.00 24.16 106 MET A C 1
ATOM 784 O O . MET A 1 99 ? 5.576 10.647 -1.619 1.00 22.40 106 MET A O 1
ATOM 789 N N . GLU A 1 100 ? 5.208 12.775 -2.260 1.00 24.87 107 GLU A N 1
ATOM 790 C CA . GLU A 1 100 ? 5.079 12.462 -3.678 1.00 26.21 107 GLU A CA 1
ATOM 791 C C . GLU A 1 100 ? 6.362 11.814 -4.194 1.00 23.35 107 GLU A C 1
ATOM 792 O O . GLU A 1 100 ? 6.324 10.886 -5.001 1.00 22.74 107 GLU A O 1
ATOM 798 N N . THR A 1 101 ? 7.501 12.304 -3.719 1.00 22.35 108 THR A N 1
ATOM 799 C CA . THR A 1 101 ? 8.787 11.761 -4.142 1.00 20.98 108 THR A CA 1
ATOM 800 C C . THR A 1 101 ? 8.962 10.336 -3.626 1.00 22.34 108 THR A C 1
ATOM 801 O O . THR A 1 101 ? 9.450 9.458 -4.342 1.00 19.37 108 THR A O 1
ATOM 805 N N . LEU A 1 102 ? 8.567 10.104 -2.379 1.00 20.88 109 LEU A N 1
ATOM 806 C CA . LEU A 1 102 ? 8.660 8.767 -1.810 1.00 22.10 109 LEU A CA 1
ATOM 807 C C . LEU A 1 102 ? 7.833 7.813 -2.665 1.00 20.00 109 LEU A C 1
ATOM 808 O O . LEU A 1 102 ? 8.273 6.714 -3.003 1.00 20.13 109 LEU A O 1
ATOM 813 N N . GLU A 1 103 ? 6.624 8.243 -3.015 1.00 18.95 110 GLU A N 1
ATOM 814 C CA . GLU A 1 103 ? 5.739 7.419 -3.824 1.00 18.17 110 GLU A CA 1
ATOM 815 C C . GLU A 1 103 ? 6.308 7.133 -5.207 1.00 17.68 110 GLU A C 1
ATOM 816 O O . GLU A 1 103 ? 6.247 6.001 -5.683 1.00 17.42 110 GLU A O 1
ATOM 822 N N . GLU A 1 104 ? 6.879 8.151 -5.847 1.00 16.93 111 GLU A N 1
ATOM 823 C CA . GLU A 1 104 ? 7.448 7.962 -7.180 1.00 17.10 111 GLU A CA 1
ATOM 824 C C . GLU A 1 104 ? 8.623 6.996 -7.137 1.00 17.22 111 GLU A C 1
ATOM 825 O O . GLU A 1 104 ? 8.753 6.117 -7.995 1.00 18.00 111 GLU A O 1
ATOM 831 N N . VAL A 1 105 ? 9.480 7.150 -6.131 1.00 16.61 112 VAL A N 1
ATOM 832 C CA . VAL A 1 105 ? 10.640 6.282 -6.014 1.00 16.96 112 VAL A CA 1
ATOM 833 C C . VAL A 1 105 ? 10.230 4.839 -5.743 1.00 17.23 112 VAL A C 1
ATOM 834 O O . VAL A 1 105 ? 10.754 3.919 -6.370 1.00 17.70 112 VAL A O 1
ATOM 838 N N . LYS A 1 106 ? 9.290 4.635 -4.827 1.00 18.15 113 LYS A N 1
ATOM 839 C CA . LYS A 1 106 ? 8.832 3.278 -4.539 1.00 19.35 113 LYS A CA 1
ATOM 840 C C . LYS A 1 106 ? 8.239 2.664 -5.806 1.00 19.38 113 LYS A C 1
ATOM 841 O O . LYS A 1 106 ? 8.508 1.509 -6.138 1.00 20.07 113 LYS A O 1
ATOM 847 N N . ALA A 1 107 ? 7.437 3.447 -6.521 1.00 19.22 114 ALA A N 1
ATOM 848 C CA . ALA A 1 107 ? 6.813 2.961 -7.745 1.00 19.09 114 ALA A CA 1
ATOM 849 C C . ALA A 1 107 ? 7.843 2.548 -8.797 1.00 20.14 114 ALA A C 1
ATOM 850 O O . ALA A 1 107 ? 7.646 1.573 -9.526 1.00 19.79 114 ALA A O 1
ATOM 852 N N . SER A 1 108 ? 8.950 3.280 -8.873 1.00 19.09 115 SER A N 1
ATOM 853 C CA . SER A 1 108 ? 9.978 2.974 -9.863 1.00 20.37 115 SER A CA 1
ATOM 854 C C . SER A 1 108 ? 10.647 1.626 -9.615 1.00 22.00 115 SER A C 1
ATOM 855 O O . SER A 1 108 ? 11.311 1.082 -10.498 1.00 22.98 115 SER A O 1
ATOM 858 N N . MET A 1 109 ? 10.469 1.090 -8.411 1.00 22.67 116 MET A N 1
ATOM 859 C CA . MET A 1 109 ? 11.063 -0.190 -8.050 1.00 24.11 116 MET A CA 1
ATOM 860 C C . MET A 1 109 ? 10.213 -1.359 -8.540 1.00 24.32 116 MET A C 1
ATOM 861 O O . MET A 1 109 ? 10.657 -2.510 -8.525 1.00 23.84 116 MET A O 1
ATOM 866 N N . ALA A 1 110 ? 8.994 -1.065 -8.983 1.00 23.08 117 ALA A N 1
ATOM 867 C CA . ALA A 1 110 ? 8.096 -2.110 -9.466 1.00 24.03 117 ALA A CA 1
ATOM 868 C C . ALA A 1 110 ? 8.184 -2.282 -10.983 1.00 23.94 117 ALA A C 1
ATOM 869 O O . ALA A 1 110 ? 7.262 -2.898 -11.557 1.00 24.31 117 ALA A O 1
ATOM 872 N N . MET B 2 1 ? 38.446 -9.076 24.658 1.00 47.81 1 MET B N 1
ATOM 873 C CA . MET B 2 1 ? 38.375 -8.356 25.958 1.00 46.67 1 MET B CA 1
ATOM 874 C C . MET B 2 1 ? 37.337 -8.962 26.891 1.00 44.72 1 MET B C 1
ATOM 875 O O . MET B 2 1 ? 36.519 -9.789 26.480 1.00 44.05 1 MET B O 1
ATOM 880 N N . ASN B 2 2 ? 37.369 -8.539 28.149 1.00 41.16 2 ASN B N 1
ATOM 881 C CA . ASN B 2 2 ? 36.454 -9.064 29.153 1.00 38.96 2 ASN B CA 1
ATOM 882 C C . ASN B 2 2 ? 35.754 -7.930 29.901 1.00 35.58 2 ASN B C 1
ATOM 883 O O . ASN B 2 2 ? 36.321 -6.854 30.085 1.00 32.62 2 ASN B O 1
ATOM 888 N N . VAL B 2 3 ? 34.516 -8.171 30.321 1.00 31.82 3 VAL B N 1
ATOM 889 C CA . VAL B 2 3 ? 33.768 -7.171 31.071 1.00 29.43 3 VAL B CA 1
ATOM 890 C C . VAL B 2 3 ? 34.545 -6.869 32.348 1.00 29.07 3 VAL B C 1
ATOM 891 O O . VAL B 2 3 ? 34.968 -7.784 33.057 1.00 27.45 3 VAL B O 1
ATOM 895 N N . GLY B 2 4 ? 34.743 -5.586 32.633 1.00 26.82 4 GLY B N 1
ATOM 896 C CA . GLY B 2 4 ? 35.482 -5.212 33.824 1.00 27.17 4 GLY B CA 1
ATOM 897 C C . GLY B 2 4 ? 36.876 -4.718 33.493 1.00 26.39 4 GLY B C 1
ATOM 898 O O . GLY B 2 4 ? 37.522 -4.074 34.321 1.00 27.75 4 GLY B O 1
ATOM 899 N N . ASP B 2 5 ? 37.350 -5.016 32.287 1.00 25.74 5 ASP B N 1
ATOM 900 C CA . ASP B 2 5 ? 38.679 -4.572 31.875 1.00 25.65 5 ASP B CA 1
ATOM 901 C C . ASP B 2 5 ? 38.750 -3.059 31.846 1.00 26.57 5 ASP B C 1
ATOM 902 O O . ASP B 2 5 ? 37.788 -2.398 31.467 1.00 24.18 5 ASP B O 1
ATOM 907 N N . ARG B 2 6 ? 39.894 -2.516 32.245 1.00 26.63 6 ARG B N 1
ATOM 908 C CA . ARG B 2 6 ? 40.093 -1.076 32.215 1.00 29.16 6 ARG B CA 1
ATOM 909 C C . ARG B 2 6 ? 40.734 -0.801 30.861 1.00 28.16 6 ARG B C 1
ATOM 910 O O . ARG B 2 6 ? 41.691 -1.475 30.471 1.00 28.80 6 ARG B O 1
ATOM 918 N N . VAL B 2 7 ? 40.203 0.176 30.135 1.00 25.99 7 VAL B N 1
ATOM 919 C CA . VAL B 2 7 ? 40.730 0.500 28.820 1.00 25.70 7 VAL B CA 1
ATOM 920 C C . VAL B 2 7 ? 40.854 1.997 28.587 1.00 25.57 7 VAL B C 1
ATOM 921 O O . VAL B 2 7 ? 40.209 2.801 29.256 1.00 25.71 7 VAL B O 1
ATOM 925 N N . ARG B 2 8 ? 41.693 2.352 27.625 1.00 26.13 8 ARG B N 1
ATOM 926 C CA . ARG B 2 8 ? 41.904 3.740 27.255 1.00 27.34 8 ARG B CA 1
ATOM 927 C C . ARG B 2 8 ? 41.557 3.861 25.775 1.00 25.48 8 ARG B C 1
ATOM 928 O O . ARG B 2 8 ? 41.898 2.985 24.980 1.00 24.59 8 ARG B O 1
ATOM 936 N N . VAL B 2 9 ? 40.869 4.935 25.408 1.00 23.17 9 VAL B N 1
ATOM 937 C CA . VAL B 2 9 ? 40.507 5.147 24.013 1.00 23.30 9 VAL B CA 1
ATOM 938 C C . VAL B 2 9 ? 41.776 5.609 23.301 1.00 24.73 9 VAL B C 1
ATOM 939 O O . VAL B 2 9 ? 42.279 6.703 23.556 1.00 24.14 9 VAL B O 1
ATOM 943 N N . THR B 2 10 ? 42.296 4.768 22.414 1.00 24.76 10 THR B N 1
ATOM 944 C CA . THR B 2 10 ? 43.533 5.088 21.713 1.00 25.22 10 THR B CA 1
ATOM 945 C C . THR B 2 10 ? 43.410 5.468 20.241 1.00 25.78 10 THR B C 1
ATOM 946 O O . THR B 2 10 ? 44.412 5.583 19.537 1.00 28.50 10 THR B O 1
ATOM 950 N N . SER B 2 11 ? 42.181 5.657 19.777 1.00 23.52 11 SER B N 1
ATOM 951 C CA . SER B 2 11 ? 41.931 6.076 18.404 1.00 23.49 11 SER B CA 1
ATOM 952 C C . SER B 2 11 ? 40.995 7.272 18.492 1.00 22.76 11 SER B C 1
ATOM 953 O O . SER B 2 11 ? 40.310 7.447 19.497 1.00 21.89 11 SER B O 1
ATOM 956 N N . SER B 2 12 ? 40.972 8.100 17.455 1.00 21.57 12 SER B N 1
ATOM 957 C CA . SER B 2 12 ? 40.081 9.256 17.455 1.00 21.61 12 SER B CA 1
ATOM 958 C C . SER B 2 12 ? 38.643 8.768 17.314 1.00 20.00 12 SER B C 1
ATOM 959 O O . SER B 2 12 ? 38.297 8.098 16.339 1.00 21.23 12 SER B O 1
ATOM 962 N N . VAL B 2 13 ? 37.814 9.092 18.299 1.00 17.65 13 VAL B N 1
ATOM 963 C CA . VAL B 2 13 ? 36.411 8.700 18.282 1.00 17.57 13 VAL B CA 1
ATOM 964 C C . VAL B 2 13 ? 35.595 9.913 18.706 1.00 16.34 13 VAL B C 1
ATOM 965 O O . VAL B 2 13 ? 35.505 10.234 19.890 1.00 15.93 13 VAL B O 1
ATOM 969 N N . VAL B 2 14 ? 35.012 10.590 17.723 1.00 16.72 14 VAL B N 1
ATOM 970 C CA . VAL B 2 14 ? 34.225 11.789 17.974 1.00 16.11 14 VAL B CA 1
ATOM 971 C C . VAL B 2 14 ? 32.755 11.450 18.166 1.00 16.12 14 VAL B C 1
ATOM 972 O O . VAL B 2 14 ? 32.111 10.895 17.271 1.00 16.36 14 VAL B O 1
ATOM 976 N N . VAL B 2 15 ? 32.224 11.792 19.337 1.00 15.13 15 VAL B N 1
ATOM 977 C CA . VAL B 2 15 ? 30.832 11.492 19.643 1.00 14.92 15 VAL B CA 1
ATOM 978 C C . VAL B 2 15 ? 30.012 12.732 19.945 1.00 17.51 15 VAL B C 1
ATOM 979 O O . VAL B 2 15 ? 30.558 13.792 20.254 1.00 16.42 15 VAL B O 1
ATOM 983 N N . TYR B 2 16 ? 28.694 12.577 19.874 1.00 17.01 16 TYR B N 1
ATOM 984 C CA . TYR B 2 16 ? 27.772 13.680 20.096 1.00 17.94 16 TYR B CA 1
ATOM 985 C C . TYR B 2 16 ? 26.767 13.465 21.217 1.00 17.95 16 TYR B C 1
ATOM 986 O O . TYR B 2 16 ? 25.882 14.302 21.420 1.00 19.46 16 TYR B O 1
ATOM 995 N N . HIS B 2 17 ? 26.904 12.367 21.955 1.00 17.28 17 HIS B N 1
ATOM 996 C CA . HIS B 2 17 ? 25.953 12.067 23.019 1.00 15.35 17 HIS B CA 1
ATOM 997 C C . HIS B 2 17 ? 26.470 12.231 24.445 1.00 16.28 17 HIS B C 1
ATOM 998 O O . HIS B 2 17 ? 25.794 11.821 25.390 1.00 17.60 17 HIS B O 1
ATOM 1005 N N . HIS B 2 18 ? 27.651 12.821 24.617 1.00 15.26 18 HIS B N 1
ATOM 1006 C CA . HIS B 2 18 ? 28.173 12.993 25.968 1.00 16.11 18 HIS B CA 1
ATOM 1007 C C . HIS B 2 18 ? 27.336 14.061 26.669 1.00 17.98 18 HIS B C 1
ATOM 1008 O O . HIS B 2 18 ? 27.081 15.125 26.106 1.00 18.82 18 HIS B O 1
ATOM 1015 N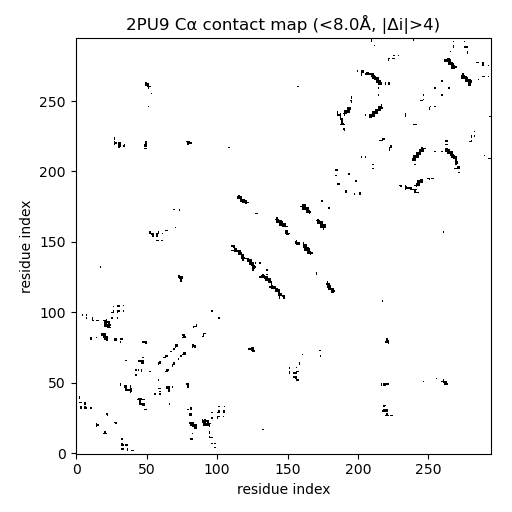 N . PRO B 2 19 ? 26.898 13.783 27.909 1.00 19.58 19 PRO B N 1
ATOM 1016 C CA . PRO B 2 19 ? 26.071 14.709 28.695 1.00 21.96 19 PRO B CA 1
ATOM 1017 C C . PRO B 2 19 ? 26.633 16.100 28.942 1.00 23.13 19 PRO B C 1
ATOM 1018 O O . PRO B 2 19 ? 25.872 17.051 29.129 1.00 22.20 19 PRO B O 1
ATOM 1022 N N . GLU B 2 20 ? 27.955 16.226 28.944 1.00 22.13 20 GLU B N 1
ATOM 1023 C CA . GLU B 2 20 ? 28.569 17.528 29.175 1.00 23.32 20 GLU B CA 1
ATOM 1024 C C . GLU B 2 20 ? 29.024 18.168 27.868 1.00 24.63 20 GLU B C 1
ATOM 1025 O O . GLU B 2 20 ? 29.666 19.219 27.869 1.00 25.63 20 GLU B O 1
ATOM 1031 N N . HIS B 2 21 ? 28.675 17.525 26.755 1.00 24.89 21 HIS B N 1
ATOM 1032 C CA . HIS B 2 21 ? 29.009 18.006 25.418 1.00 24.32 21 HIS B CA 1
ATOM 1033 C C . HIS B 2 21 ? 27.827 17.666 24.505 1.00 25.72 21 HIS B C 1
ATOM 1034 O O . HIS B 2 21 ? 28.009 17.235 23.369 1.00 22.91 21 HIS B O 1
ATOM 1041 N N . LYS B 2 22 ? 26.615 17.865 25.011 1.00 27.86 22 LYS B N 1
ATOM 1042 C CA . LYS B 2 22 ? 25.408 17.549 24.257 1.00 30.19 22 LYS B CA 1
ATOM 1043 C C . LYS B 2 22 ? 25.335 18.121 22.848 1.00 29.74 22 LYS B C 1
ATOM 1044 O O . LYS B 2 22 ? 25.466 19.327 22.637 1.00 27.60 22 LYS B O 1
ATOM 1050 N N . LYS B 2 23 ? 25.118 17.225 21.890 1.00 29.11 23 LYS B N 1
ATOM 1051 C CA . LYS B 2 23 ? 24.995 17.571 20.480 1.00 30.16 23 LYS B CA 1
ATOM 1052 C C . LYS B 2 23 ? 26.219 18.283 19.919 1.00 28.28 23 LYS B C 1
ATOM 1053 O O . LYS B 2 23 ? 26.146 18.907 18.861 1.00 28.77 23 LYS B O 1
ATOM 1059 N N . THR B 2 24 ? 27.344 18.183 20.621 1.00 25.13 24 THR B N 1
ATOM 1060 C CA . THR B 2 24 ? 28.578 18.824 20.174 1.00 23.67 24 THR B CA 1
ATOM 1061 C C . THR B 2 24 ? 29.680 17.781 20.007 1.00 20.89 24 THR B C 1
ATOM 1062 O O . THR B 2 24 ? 29.784 16.857 20.808 1.00 21.16 24 THR B O 1
ATOM 1066 N N . ALA B 2 25 ? 30.490 17.931 18.963 1.00 19.83 25 ALA B N 1
ATOM 1067 C CA . ALA B 2 25 ? 31.585 17.000 18.696 1.00 18.85 25 ALA B CA 1
ATOM 1068 C C . ALA B 2 25 ? 32.558 16.962 19.866 1.00 18.57 25 ALA B C 1
ATOM 1069 O O . ALA B 2 25 ? 33.069 17.994 20.297 1.00 17.75 25 ALA B O 1
ATOM 1071 N N . PHE B 2 26 ? 32.819 15.756 20.361 1.00 17.57 26 PHE B N 1
ATOM 1072 C CA . PHE B 2 26 ? 33.708 15.552 21.494 1.00 17.52 26 PHE B CA 1
ATOM 1073 C C . PHE B 2 26 ? 34.527 14.286 21.251 1.00 16.23 26 PHE B C 1
ATOM 1074 O O . PHE B 2 26 ? 33.969 13.196 21.140 1.00 17.11 26 PHE B O 1
ATOM 1082 N N . ASP B 2 27 ? 35.847 14.426 21.161 1.00 16.52 27 ASP B N 1
ATOM 1083 C CA . ASP B 2 27 ? 36.705 13.267 20.921 1.00 15.97 27 ASP B CA 1
ATOM 1084 C C . ASP B 2 27 ? 37.008 12.564 22.241 1.00 18.14 27 ASP B C 1
ATOM 1085 O O . ASP B 2 27 ? 37.560 13.165 23.163 1.00 18.44 27 ASP B O 1
ATOM 1090 N N . LEU B 2 28 ? 36.649 11.288 22.323 1.00 16.59 28 LEU B N 1
ATOM 1091 C CA . LEU B 2 28 ? 36.866 10.505 23.533 1.00 18.17 28 LEU B CA 1
ATOM 1092 C C . LEU B 2 28 ? 38.297 10.008 23.662 1.00 18.89 28 LEU B C 1
ATOM 1093 O O . LEU B 2 28 ? 38.682 9.474 24.703 1.00 19.67 28 LEU B O 1
ATOM 1098 N N . GLN B 2 29 ? 39.084 10.177 22.608 1.00 20.54 29 GLN B N 1
ATOM 1099 C CA . GLN B 2 29 ? 40.463 9.718 22.635 1.00 22.52 29 GLN B CA 1
ATOM 1100 C C . GLN B 2 29 ? 41.180 10.221 23.883 1.00 23.47 29 GLN B C 1
ATOM 1101 O O . GLN B 2 29 ? 41.100 11.404 24.225 1.00 24.07 29 GLN B O 1
ATOM 1107 N N . GLY B 2 30 ? 41.862 9.308 24.567 1.00 24.27 30 GLY B N 1
ATOM 1108 C CA . GLY B 2 30 ? 42.587 9.664 25.775 1.00 25.89 30 GLY B CA 1
ATOM 1109 C C . GLY B 2 30 ? 41.843 9.341 27.054 1.00 25.73 30 GLY B C 1
ATOM 1110 O O . GLY B 2 30 ? 42.440 9.255 28.129 1.00 26.78 30 GLY B O 1
ATOM 1111 N N . MET B 2 31 ? 40.532 9.160 26.952 1.00 25.78 31 MET B N 1
ATOM 1112 C CA . MET B 2 31 ? 39.736 8.852 28.128 1.00 25.01 31 MET B CA 1
ATOM 1113 C C . MET B 2 31 ? 39.875 7.396 28.543 1.00 25.80 31 MET B C 1
ATOM 1114 O O . MET B 2 31 ? 40.142 6.524 27.716 1.00 27.34 31 MET B O 1
ATOM 1119 N N . GLU B 2 32 ? 39.703 7.147 29.836 1.00 26.74 32 GLU B N 1
ATOM 1120 C CA . GLU B 2 32 ? 39.803 5.802 30.382 1.00 27.53 32 GLU B CA 1
ATOM 1121 C C . GLU B 2 32 ? 38.463 5.356 30.935 1.00 25.74 32 GLU B C 1
ATOM 1122 O O . GLU B 2 32 ? 37.779 6.113 31.620 1.00 25.39 32 GLU B O 1
ATOM 1128 N N . GLY B 2 33 ? 38.094 4.115 30.645 1.00 23.88 33 GLY B N 1
ATOM 1129 C CA . GLY B 2 33 ? 36.832 3.606 31.133 1.00 23.04 33 GLY B CA 1
ATOM 1130 C C . GLY B 2 33 ? 36.926 2.128 31.434 1.00 23.37 33 GLY B C 1
ATOM 1131 O O . GLY B 2 33 ? 38.016 1.555 31.446 1.00 24.57 33 GLY B O 1
ATOM 1132 N N . GLU B 2 34 ? 35.777 1.509 31.667 1.00 23.85 34 GLU B N 1
ATOM 1133 C CA . GLU B 2 34 ? 35.722 0.088 31.980 1.00 24.66 34 GLU B CA 1
ATOM 1134 C C . GLU B 2 34 ? 34.788 -0.604 30.998 1.00 23.51 34 GLU B C 1
ATOM 1135 O O . GLU B 2 34 ? 33.707 -0.097 30.709 1.00 23.28 34 GLU B O 1
ATOM 1141 N N . VAL B 2 35 ? 35.202 -1.756 30.480 1.00 21.85 35 VAL B N 1
ATOM 1142 C CA . VAL B 2 35 ? 34.348 -2.481 29.546 1.00 20.90 35 VAL B CA 1
ATOM 1143 C C . VAL B 2 35 ? 33.096 -2.942 30.285 1.00 21.08 35 VAL B C 1
ATOM 1144 O O . VAL B 2 35 ? 33.177 -3.610 31.317 1.00 20.05 35 VAL B O 1
ATOM 1148 N N . ALA B 2 36 ? 31.938 -2.565 29.750 1.00 18.61 36 ALA B N 1
ATOM 1149 C CA . ALA B 2 36 ? 30.653 -2.899 30.352 1.00 19.42 36 ALA B CA 1
ATOM 1150 C C . ALA B 2 36 ? 30.046 -4.127 29.704 1.00 20.49 36 ALA B C 1
ATOM 1151 O O . ALA B 2 36 ? 29.291 -4.864 30.335 1.00 20.37 36 ALA B O 1
ATOM 1153 N N . ALA B 2 37 ? 30.374 -4.333 28.435 1.00 19.99 37 ALA B N 1
ATOM 1154 C CA . ALA B 2 37 ? 29.862 -5.475 27.698 1.00 19.70 37 ALA B CA 1
ATOM 1155 C C . ALA B 2 37 ? 30.532 -5.570 26.344 1.00 19.57 37 ALA B C 1
ATOM 1156 O O . ALA B 2 37 ? 31.058 -4.586 25.825 1.00 19.62 37 ALA B O 1
ATOM 1158 N N . VAL B 2 38 ? 30.536 -6.776 25.790 1.00 19.50 38 VAL B N 1
ATOM 1159 C CA . VAL B 2 38 ? 31.081 -7.008 24.462 1.00 20.52 38 VAL B CA 1
ATOM 1160 C C . VAL B 2 38 ? 29.913 -7.638 23.719 1.00 20.97 38 VAL B C 1
ATOM 1161 O O . VAL B 2 38 ? 29.507 -8.763 24.012 1.00 21.20 38 VAL B O 1
ATOM 1165 N N . LEU B 2 39 ? 29.350 -6.890 22.780 1.00 19.90 39 LEU B N 1
ATOM 1166 C CA . LEU B 2 39 ? 28.200 -7.367 22.034 1.00 20.56 39 LEU B CA 1
ATOM 1167 C C . LEU B 2 39 ? 28.560 -8.471 21.054 1.00 20.31 39 LEU B C 1
ATOM 1168 O O . LEU B 2 39 ? 29.209 -8.231 20.037 1.00 24.51 39 LEU B O 1
ATOM 1173 N N . THR B 2 40 ? 28.141 -9.688 21.375 1.00 19.17 40 THR B N 1
ATOM 1174 C CA . THR B 2 40 ? 28.408 -10.831 20.519 1.00 19.07 40 THR B CA 1
ATOM 1175 C C . THR B 2 40 ? 27.122 -11.591 20.247 1.00 17.62 40 THR B C 1
ATOM 1176 O O . THR B 2 40 ? 26.868 -12.006 19.117 1.00 16.79 40 THR B O 1
ATOM 1180 N N . GLU B 2 41 ? 26.312 -11.763 21.287 1.00 18.15 41 GLU B N 1
ATOM 1181 C CA . GLU B 2 41 ? 25.060 -12.499 21.162 1.00 19.60 41 GLU B CA 1
ATOM 1182 C C . GLU B 2 41 ? 23.986 -11.957 22.097 1.00 19.30 41 GLU B C 1
ATOM 1183 O O . GLU B 2 41 ? 24.269 -11.165 23.002 1.00 19.62 41 GLU B O 1
ATOM 1189 N N . TRP B 2 42 ? 22.750 -12.384 21.849 1.00 18.05 42 TRP B N 1
ATOM 1190 C CA . TRP B 2 42 ? 21.609 -12.040 22.685 1.00 18.91 42 TRP B CA 1
ATOM 1191 C C . TRP B 2 42 ? 21.060 -13.387 23.125 1.00 19.94 42 TRP B C 1
ATOM 1192 O O . TRP B 2 42 ? 20.472 -14.113 22.324 1.00 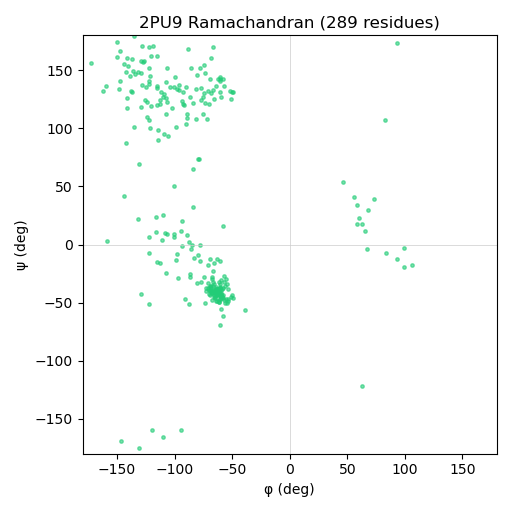18.74 42 TRP B O 1
ATOM 1203 N N . GLN B 2 43 ? 21.277 -13.725 24.390 1.00 18.67 43 GLN B N 1
ATOM 1204 C CA . GLN B 2 43 ? 20.809 -14.991 24.925 1.00 22.83 43 GLN B CA 1
ATOM 1205 C C . GLN B 2 43 ? 21.130 -16.152 23.989 1.00 22.40 43 GLN B C 1
ATOM 1206 O O . GLN B 2 43 ? 20.245 -16.915 23.587 1.00 23.53 43 GLN B O 1
ATOM 1212 N N . GLY B 2 44 ? 22.409 -16.258 23.638 1.00 22.60 44 GLY B N 1
ATOM 1213 C CA . GLY B 2 44 ? 22.878 -17.332 22.781 1.00 23.04 44 GLY B CA 1
ATOM 1214 C C . GLY B 2 44 ? 22.738 -17.145 21.284 1.00 21.92 44 GLY B C 1
ATOM 1215 O O . GLY B 2 44 ? 23.249 -17.955 20.513 1.00 24.33 44 GLY B O 1
ATOM 1216 N N . ARG B 2 45 ? 22.065 -16.078 20.868 1.00 21.42 45 ARG B N 1
ATOM 1217 C CA . ARG B 2 45 ? 21.853 -15.805 19.450 1.00 19.87 45 ARG B CA 1
ATOM 1218 C C . ARG B 2 45 ? 22.800 -14.726 18.949 1.00 18.37 45 ARG B C 1
ATOM 1219 O O . ARG B 2 45 ? 22.744 -13.588 19.406 1.00 18.63 45 ARG B O 1
ATOM 1227 N N . PRO B 2 46 ? 23.680 -15.068 17.997 1.00 17.38 46 PRO B N 1
ATOM 1228 C CA . PRO B 2 46 ? 24.625 -14.076 17.473 1.00 16.67 46 PRO B CA 1
ATOM 1229 C C . PRO B 2 46 ? 23.977 -12.823 16.893 1.00 17.08 46 PRO B C 1
ATOM 1230 O O . PRO B 2 46 ? 22.979 -12.901 16.179 1.00 16.74 46 PRO B O 1
ATOM 1234 N N . ILE B 2 47 ? 24.549 -11.671 17.222 1.00 15.63 47 ILE B N 1
ATOM 1235 C CA . ILE B 2 47 ? 24.073 -10.394 16.709 1.00 16.29 47 ILE B CA 1
ATOM 1236 C C . ILE B 2 47 ? 25.231 -9.722 15.983 1.00 17.45 47 ILE B C 1
ATOM 1237 O O . ILE B 2 47 ? 26.381 -10.161 16.098 1.00 18.52 47 ILE B O 1
ATOM 1242 N N . SER B 2 48 ? 24.944 -8.644 15.262 1.00 15.63 48 SER B N 1
ATOM 1243 C CA . SER B 2 48 ? 25.956 -8.020 14.420 1.00 15.34 48 SER B CA 1
ATOM 1244 C C . SER B 2 48 ? 26.435 -6.601 14.688 1.00 15.06 48 SER B C 1
ATOM 1245 O O . SER B 2 48 ? 26.920 -5.945 13.765 1.00 18.34 48 SER B O 1
ATOM 1248 N N . ALA B 2 49 ? 26.301 -6.122 15.918 1.00 15.50 49 ALA B N 1
ATOM 1249 C CA . ALA B 2 49 ? 26.760 -4.769 16.248 1.00 16.43 49 ALA B CA 1
ATOM 1250 C C . ALA B 2 49 ? 28.193 -4.592 15.736 1.00 16.93 49 ALA B C 1
ATOM 1251 O O . ALA B 2 49 ? 29.048 -5.445 15.992 1.00 18.23 49 ALA B O 1
ATOM 1253 N N . ASN B 2 50 ? 28.463 -3.493 15.030 1.00 15.88 50 ASN B N 1
ATOM 1254 C CA . ASN B 2 50 ? 29.808 -3.264 14.493 1.00 16.37 50 ASN B CA 1
ATOM 1255 C C . ASN B 2 50 ? 30.730 -2.431 15.394 1.00 16.82 50 ASN B C 1
ATOM 1256 O O . ASN B 2 50 ? 31.881 -2.189 15.048 1.00 18.96 50 ASN B O 1
ATOM 1261 N N . LEU B 2 51 ? 30.209 -1.992 16.536 1.00 16.45 51 LEU B N 1
ATOM 1262 C CA . LEU B 2 51 ? 30.983 -1.258 17.547 1.00 16.17 51 LEU B CA 1
ATOM 1263 C C . LEU B 2 51 ? 30.579 -2.055 18.793 1.00 16.31 51 LEU B C 1
ATOM 1264 O O . LEU B 2 51 ?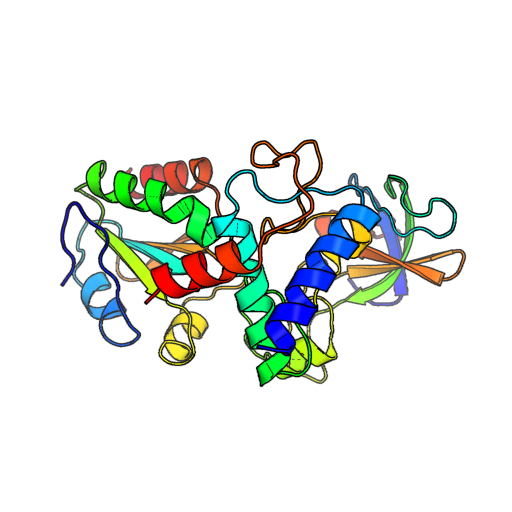 29.868 -1.568 19.674 1.00 14.84 51 LEU B O 1
ATOM 1269 N N . PRO B 2 52 ? 31.042 -3.310 18.876 1.00 17.02 52 PRO B N 1
ATOM 1270 C CA . PRO B 2 52 ? 30.744 -4.236 19.970 1.00 17.57 52 PRO B CA 1
ATOM 1271 C C . PRO B 2 52 ? 31.246 -3.992 21.385 1.00 16.91 52 PRO B C 1
ATOM 1272 O O . PRO B 2 52 ? 30.673 -4.527 22.330 1.00 18.05 52 PRO B O 1
ATOM 1276 N N . VAL B 2 53 ? 32.308 -3.213 21.548 1.00 15.14 53 VAL B N 1
ATOM 1277 C CA . VAL B 2 53 ? 32.835 -2.984 22.890 1.00 17.00 53 VAL B CA 1
ATOM 1278 C C . VAL B 2 53 ? 32.182 -1.778 23.554 1.00 16.09 53 VAL B C 1
ATOM 1279 O O . VAL B 2 53 ? 32.422 -0.638 23.161 1.00 16.40 53 VAL B O 1
ATOM 1283 N N . LEU B 2 54 ? 31.343 -2.043 24.550 1.00 15.82 54 LEU B N 1
ATOM 1284 C CA . LEU B 2 54 ? 30.651 -0.981 25.271 1.00 15.92 54 LEU B CA 1
ATOM 1285 C C . LEU B 2 54 ? 31.501 -0.621 26.477 1.00 17.17 54 LEU B C 1
ATOM 1286 O O . LEU B 2 54 ? 31.772 -1.474 27.320 1.00 15.84 54 LEU B O 1
ATOM 1291 N N . VAL B 2 55 ? 31.917 0.640 26.546 1.00 16.21 55 VAL B N 1
ATOM 1292 C CA . VAL B 2 55 ? 32.766 1.124 27.628 1.00 17.61 55 VAL B CA 1
ATOM 1293 C C . VAL B 2 55 ? 32.041 2.162 28.472 1.00 18.10 55 VAL B C 1
ATOM 1294 O O . VAL B 2 55 ? 31.388 3.063 27.939 1.00 17.16 55 VAL B O 1
ATOM 1298 N N . LYS B 2 56 ? 32.155 2.023 29.790 1.00 19.35 56 LYS B N 1
ATOM 1299 C CA . LYS B 2 56 ? 31.522 2.939 30.727 1.00 21.91 56 LYS B CA 1
ATOM 1300 C C . LYS B 2 56 ? 32.552 3.892 31.321 1.00 22.19 56 LYS B C 1
ATOM 1301 O O . LYS B 2 56 ? 33.650 3.481 31.707 1.00 21.74 56 LYS B O 1
ATOM 1307 N N . PHE B 2 57 ? 32.186 5.166 31.390 1.00 20.28 57 PHE B N 1
ATOM 1308 C CA . PHE B 2 57 ? 33.064 6.186 31.943 1.00 22.86 57 PHE B CA 1
ATOM 1309 C C . PHE B 2 57 ? 32.363 6.827 33.141 1.00 22.88 57 PHE B C 1
ATOM 1310 O O . PHE B 2 57 ? 31.442 6.241 33.709 1.00 23.48 57 PHE B O 1
ATOM 1318 N N . GLU B 2 58 ? 32.788 8.025 33.531 1.00 24.94 58 GLU B N 1
ATOM 1319 C CA . GLU B 2 58 ? 32.156 8.691 34.665 1.00 26.10 58 GLU B CA 1
ATOM 1320 C C . GLU B 2 58 ? 30.730 9.118 34.334 1.00 25.38 58 GLU B C 1
ATOM 1321 O O . GLU B 2 58 ? 30.359 9.234 33.167 1.00 24.24 58 GLU B O 1
ATOM 1327 N N . GLN B 2 59 ? 29.930 9.353 35.369 1.00 25.58 59 GLN B N 1
ATOM 1328 C CA . GLN B 2 59 ? 28.543 9.764 35.191 1.00 26.59 59 GLN B CA 1
ATOM 1329 C C . GLN B 2 59 ? 27.721 8.733 34.428 1.00 25.86 59 GLN B C 1
ATOM 1330 O O . GLN B 2 59 ? 26.695 9.068 33.841 1.00 25.56 59 GLN B O 1
ATOM 1336 N N . ARG B 2 60 ? 28.174 7.486 34.441 1.00 25.57 60 ARG B N 1
ATOM 1337 C CA . ARG B 2 60 ? 27.484 6.404 33.742 1.00 26.11 60 ARG B CA 1
ATOM 1338 C C . ARG B 2 60 ? 27.486 6.607 32.229 1.00 25.23 60 ARG B C 1
ATOM 1339 O O . ARG B 2 60 ? 26.758 5.924 31.504 1.00 23.86 60 ARG B O 1
ATOM 1347 N N . PHE B 2 61 ? 28.287 7.554 31.753 1.00 21.98 61 PHE B N 1
ATOM 1348 C CA . PHE B 2 61 ? 28.367 7.797 30.318 1.00 19.26 61 PHE B CA 1
ATOM 1349 C C . PHE B 2 61 ? 28.942 6.554 29.659 1.00 20.20 61 PHE B C 1
ATOM 1350 O O . PHE B 2 61 ? 29.917 5.978 30.147 1.00 18.88 61 PHE B O 1
ATOM 1358 N N . LYS B 2 62 ? 28.344 6.150 28.544 1.00 17.49 62 LYS B N 1
ATOM 1359 C CA . LYS B 2 62 ? 28.801 4.965 27.837 1.00 16.13 62 LYS B CA 1
ATOM 1360 C C . LYS B 2 62 ? 28.894 5.223 26.340 1.00 15.74 62 LYS B C 1
ATOM 1361 O O . LYS B 2 62 ? 28.120 6.002 25.788 1.00 15.26 62 LYS B O 1
ATOM 1367 N N . ALA B 2 63 ? 29.864 4.586 25.694 1.00 13.74 63 ALA B N 1
ATOM 1368 C CA . ALA B 2 63 ? 30.031 4.704 24.251 1.00 14.52 63 ALA B CA 1
ATOM 1369 C C . ALA B 2 63 ? 30.496 3.362 23.697 1.00 14.12 63 ALA B C 1
ATOM 1370 O O . ALA B 2 63 ? 31.092 2.553 24.413 1.00 14.38 63 ALA B O 1
ATOM 1372 N N . HIS B 2 64 ? 30.210 3.130 22.420 1.00 14.25 64 HIS B N 1
ATOM 1373 C CA . HIS B 2 64 ? 30.569 1.881 21.757 1.00 14.22 64 HIS B CA 1
ATOM 1374 C C . HIS B 2 64 ? 31.838 2.030 20.919 1.00 14.17 64 HIS B C 1
ATOM 1375 O O . HIS B 2 64 ? 32.061 3.071 20.296 1.00 14.90 64 HIS B O 1
ATOM 1382 N N . PHE B 2 65 ? 32.654 0.976 20.889 1.00 15.02 65 PHE B N 1
ATOM 1383 C CA . PHE B 2 65 ? 33.916 0.995 20.150 1.00 16.35 65 PHE B CA 1
ATOM 1384 C C . PHE B 2 65 ? 34.249 -0.307 19.445 1.00 16.95 65 PHE B C 1
ATOM 1385 O O . PHE B 2 65 ? 33.733 -1.369 19.791 1.00 18.07 65 PHE B O 1
ATOM 1393 N N . ARG B 2 66 ? 35.144 -0.203 18.465 1.00 18.18 66 ARG B N 1
ATOM 1394 C CA . ARG B 2 66 ? 35.661 -1.363 17.752 1.00 20.78 66 ARG B CA 1
ATOM 1395 C C . ARG B 2 66 ? 36.806 -1.803 18.654 1.00 21.33 66 ARG B C 1
ATOM 1396 O O . ARG B 2 66 ? 37.393 -0.984 19.360 1.00 20.39 66 ARG B O 1
ATOM 1404 N N . PRO B 2 67 ? 37.141 -3.098 18.653 1.00 21.91 67 PRO B N 1
ATOM 1405 C CA . PRO B 2 67 ? 38.239 -3.547 19.509 1.00 22.44 67 PRO B CA 1
ATOM 1406 C C . PRO B 2 67 ? 39.543 -2.781 19.278 1.00 22.56 67 PRO B C 1
ATOM 1407 O O . PRO B 2 67 ? 40.300 -2.539 20.219 1.00 23.56 67 PRO B O 1
ATOM 1411 N N . ASP B 2 68 ? 39.793 -2.388 18.033 1.00 22.93 68 ASP B N 1
ATOM 1412 C CA . ASP B 2 68 ? 41.025 -1.679 17.691 1.00 24.81 68 ASP B CA 1
ATOM 1413 C C . ASP B 2 68 ? 41.073 -0.198 18.057 1.00 24.06 68 ASP B C 1
ATOM 1414 O O . ASP B 2 68 ? 42.084 0.468 17.815 1.00 25.20 68 ASP B O 1
ATOM 1419 N N . GLU B 2 69 ? 39.997 0.325 18.636 1.00 22.12 69 GLU B N 1
ATOM 1420 C CA . GLU B 2 69 ? 39.973 1.737 19.017 1.00 20.78 69 GLU B CA 1
ATOM 1421 C C . GLU B 2 69 ? 40.295 1.921 20.495 1.00 21.14 69 GLU B C 1
ATOM 1422 O O . GLU B 2 69 ? 40.468 3.046 20.966 1.00 22.22 69 GLU B O 1
ATOM 1428 N N . VAL B 2 70 ? 40.381 0.813 21.222 1.00 21.05 70 VAL B N 1
ATOM 1429 C CA . VAL B 2 70 ? 40.677 0.858 22.647 1.00 22.62 70 VAL B CA 1
ATOM 1430 C C . VAL B 2 70 ? 41.865 -0.042 22.978 1.00 24.89 70 VAL B C 1
ATOM 1431 O O . VAL B 2 70 ? 42.186 -0.960 22.225 1.00 25.31 70 VAL B O 1
ATOM 1435 N N . THR B 2 71 ? 42.517 0.231 24.103 1.00 25.82 71 THR B N 1
ATOM 1436 C CA . THR B 2 71 ? 43.671 -0.558 24.522 1.00 27.27 71 THR B CA 1
ATOM 1437 C C . THR B 2 71 ? 43.604 -0.863 26.011 1.00 28.57 71 THR B C 1
ATOM 1438 O O . THR B 2 71 ? 43.378 0.027 26.829 1.00 26.53 71 THR B O 1
ATOM 1442 N N . LEU B 2 72 ? 43.808 -2.130 26.354 1.00 29.99 72 LEU B N 1
ATOM 1443 C CA . LEU B 2 72 ? 43.763 -2.577 27.740 1.00 34.54 72 LEU B CA 1
ATOM 1444 C C . LEU B 2 72 ? 44.816 -1.875 28.595 1.00 37.24 72 LEU B C 1
ATOM 1445 O O . LEU B 2 72 ? 45.915 -1.583 28.127 1.00 37.25 72 LEU B O 1
ATOM 1450 N N . ILE B 2 73 ? 44.467 -1.602 29.849 1.00 41.13 73 ILE B N 1
ATOM 1451 C CA . ILE B 2 73 ? 45.378 -0.951 30.784 1.00 46.64 73 ILE B CA 1
ATOM 1452 C C . ILE B 2 73 ? 45.598 -1.850 31.996 1.00 51.76 73 ILE B C 1
ATOM 1453 O O . ILE B 2 73 ? 44.758 -1.901 32.895 1.00 53.54 73 ILE B O 1
ATOM 1458 N N . GLU B 2 74 ? 46.728 -2.551 32.009 1.00 57.83 74 GLU B N 1
ATOM 1459 C CA . GLU B 2 74 ? 47.091 -3.459 33.099 1.00 63.75 74 GLU B CA 1
ATOM 1460 C C . GLU B 2 74 ? 45.887 -3.994 33.874 1.00 64.63 74 GLU B C 1
ATOM 1461 O O . GLU B 2 74 ? 45.870 -3.856 35.116 1.00 66.18 74 GLU B O 1
ATOM 1468 N N . GLU C 3 1 ? 24.409 -19.189 -16.728 1.00 52.28 11 GLU C N 1
ATOM 1469 C CA . GLU C 3 1 ? 23.507 -18.329 -17.545 1.00 51.43 11 GLU C CA 1
ATOM 1470 C C . GLU C 3 1 ? 23.926 -16.863 -17.458 1.00 49.73 11 GLU C C 1
ATOM 1471 O O . GLU C 3 1 ? 23.098 -15.962 -17.592 1.00 49.49 11 GLU C O 1
ATOM 1477 N N . ALA C 3 2 ? 25.214 -16.628 -17.232 1.00 47.19 12 ALA C N 1
ATOM 1478 C CA . ALA C 3 2 ? 25.730 -15.270 -17.129 1.00 45.63 12 ALA C CA 1
ATOM 1479 C C . ALA C 3 2 ? 25.952 -14.671 -18.512 1.00 44.35 12 ALA C C 1
ATOM 1480 O O . ALA C 3 2 ? 26.309 -15.376 -19.458 1.00 44.41 12 ALA C O 1
ATOM 1482 N N . ILE C 3 3 ? 25.736 -13.366 -18.626 1.00 41.79 13 ILE C N 1
ATOM 1483 C CA . ILE C 3 3 ? 25.918 -12.671 -19.891 1.00 39.25 13 ILE C CA 1
ATOM 1484 C C . ILE C 3 3 ? 27.055 -11.667 -19.785 1.00 38.32 13 ILE C C 1
ATOM 1485 O O . ILE C 3 3 ? 27.013 -10.749 -18.966 1.00 37.75 13 ILE C O 1
ATOM 1490 N N . VAL C 3 4 ? 28.071 -11.850 -20.620 1.00 36.53 14 VAL C N 1
ATOM 1491 C CA . VAL C 3 4 ? 29.228 -10.964 -20.635 1.00 35.84 14 VAL C CA 1
ATOM 1492 C C . VAL C 3 4 ? 28.833 -9.575 -21.120 1.00 34.71 14 VAL C C 1
ATOM 1493 O O . VAL C 3 4 ? 28.137 -9.435 -22.125 1.00 34.87 14 VAL C O 1
ATOM 1497 N N . GLY C 3 5 ? 29.274 -8.549 -20.401 1.00 33.49 15 GLY C N 1
ATOM 1498 C CA . GLY C 3 5 ? 28.957 -7.192 -20.803 1.00 33.12 15 GLY C CA 1
ATOM 1499 C C . GLY C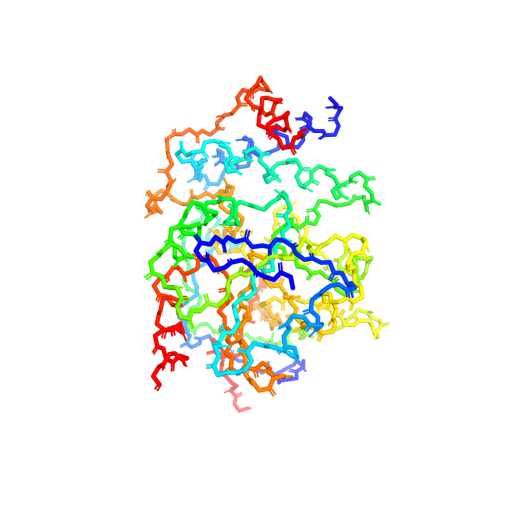 3 5 ? 27.800 -6.556 -20.061 1.00 32.39 15 GLY C C 1
ATOM 1500 O O . GLY C 3 5 ? 27.478 -5.394 -20.299 1.00 32.92 15 GLY C O 1
ATOM 1501 N N . LYS C 3 6 ? 27.162 -7.313 -19.174 1.00 31.27 16 LYS C N 1
ATOM 1502 C CA . LYS C 3 6 ? 26.048 -6.786 -18.392 1.00 30.53 16 LYS C CA 1
ATOM 1503 C C . LYS C 3 6 ? 25.985 -7.485 -17.041 1.00 29.04 16 LYS C C 1
ATOM 1504 O O . LYS C 3 6 ? 26.738 -8.427 -16.784 1.00 26.78 16 LYS C O 1
ATOM 1510 N N . VAL C 3 7 ? 25.092 -7.014 -16.177 1.00 27.78 17 VAL C N 1
ATOM 1511 C CA . VAL C 3 7 ? 24.921 -7.609 -14.857 1.00 26.87 17 VAL C CA 1
ATOM 1512 C C . VAL C 3 7 ? 23.759 -8.593 -14.916 1.00 26.49 17 VAL C C 1
ATOM 1513 O O . VAL C 3 7 ? 22.694 -8.280 -15.447 1.00 27.72 17 VAL C O 1
ATOM 1517 N N . THR C 3 8 ? 23.971 -9.785 -14.373 1.00 25.91 18 THR C N 1
ATOM 1518 C CA . THR C 3 8 ? 22.937 -10.807 -14.367 1.00 26.37 18 THR C CA 1
ATOM 1519 C C . THR C 3 8 ? 22.480 -11.067 -12.943 1.00 26.73 18 THR C C 1
ATOM 1520 O O . THR C 3 8 ? 23.292 -11.377 -12.071 1.00 24.94 18 THR C O 1
ATOM 1524 N N . GLU C 3 9 ? 21.182 -10.929 -12.699 1.00 25.43 19 GLU C N 1
ATOM 1525 C CA . GLU C 3 9 ? 20.661 -11.175 -11.365 1.00 27.28 19 GLU C CA 1
ATOM 1526 C C . GLU C 3 9 ? 20.461 -12.671 -11.174 1.00 28.10 19 GLU C C 1
ATOM 1527 O O . GLU C 3 9 ? 19.923 -13.355 -12.048 1.00 28.22 19 GLU C O 1
ATOM 1533 N N . VAL C 3 10 ? 20.920 -13.176 -10.035 1.00 26.77 20 VAL C N 1
ATOM 1534 C CA . VAL C 3 10 ? 20.804 -14.591 -9.715 1.00 28.25 20 VAL C CA 1
ATOM 1535 C C . VAL C 3 10 ? 19.979 -14.800 -8.453 1.00 29.01 20 VAL C C 1
ATOM 1536 O O . VAL C 3 10 ? 19.641 -13.844 -7.753 1.00 28.41 20 VAL C O 1
ATOM 1540 N N . ASN C 3 11 ? 19.651 -16.058 -8.176 1.00 30.75 21 ASN C N 1
ATOM 1541 C CA . ASN C 3 11 ? 18.875 -16.416 -6.997 1.00 34.06 21 ASN C CA 1
ATOM 1542 C C . ASN C 3 11 ? 19.565 -17.568 -6.272 1.00 35.41 21 ASN C C 1
ATOM 1543 O O . ASN C 3 11 ? 20.656 -17.985 -6.658 1.00 35.28 21 ASN C O 1
ATOM 1548 N N . LYS C 3 12 ? 18.926 -18.079 -5.227 1.00 36.06 22 LYS C N 1
ATOM 1549 C CA . LYS C 3 12 ? 19.491 -19.170 -4.441 1.00 38.46 22 LYS C CA 1
ATOM 1550 C C . LYS C 3 12 ? 19.729 -20.449 -5.242 1.00 38.34 22 LYS C C 1
ATOM 1551 O O . LYS C 3 12 ? 20.438 -21.343 -4.782 1.00 38.67 22 LYS C O 1
ATOM 1557 N N . ASP C 3 13 ? 19.150 -20.538 -6.436 1.00 38.40 23 ASP C N 1
ATOM 1558 C CA . ASP C 3 13 ? 19.307 -21.737 -7.258 1.00 38.36 23 ASP C CA 1
ATOM 1559 C C . ASP C 3 13 ? 20.205 -21.579 -8.482 1.00 36.92 23 ASP C C 1
ATOM 1560 O O . ASP C 3 13 ? 20.770 -22.559 -8.965 1.00 37.01 23 ASP C O 1
ATOM 1565 N N . THR C 3 14 ? 20.346 -20.357 -8.984 1.00 34.80 24 THR C N 1
ATOM 1566 C CA . THR C 3 14 ? 21.155 -20.131 -10.179 1.00 33.46 24 THR C CA 1
ATOM 1567 C C . THR C 3 14 ? 22.578 -19.626 -9.950 1.00 32.59 24 THR C C 1
ATOM 1568 O O . THR C 3 14 ? 23.401 -19.655 -10.866 1.00 32.19 24 THR C O 1
ATOM 1572 N N . PHE C 3 15 ? 22.872 -19.175 -8.736 1.00 31.24 25 PHE C N 1
ATOM 1573 C CA . PHE C 3 15 ? 24.198 -18.645 -8.426 1.00 30.65 25 PHE C CA 1
ATOM 1574 C C . PHE C 3 15 ? 25.360 -19.620 -8.611 1.00 31.71 25 PHE C C 1
ATOM 1575 O O . PHE C 3 15 ? 26.182 -19.452 -9.513 1.00 30.65 25 PHE C O 1
ATOM 1583 N N . TRP C 3 16 ? 25.430 -20.627 -7.746 1.00 33.36 26 TRP C N 1
ATOM 1584 C CA . TRP C 3 16 ? 26.508 -21.613 -7.790 1.00 35.93 26 TRP C CA 1
ATOM 1585 C C . TRP C 3 16 ? 26.773 -22.219 -9.164 1.00 38.36 26 TRP C C 1
ATOM 1586 O O . TRP C 3 16 ? 27.925 -22.324 -9.585 1.00 37.83 26 TRP C O 1
ATOM 1597 N N . PRO C 3 17 ? 25.715 -22.636 -9.880 1.00 40.36 27 PRO C N 1
ATOM 1598 C CA . PRO C 3 17 ? 25.920 -23.222 -11.208 1.00 41.39 27 PRO C CA 1
ATOM 1599 C C . PRO C 3 17 ? 26.741 -22.314 -12.120 1.00 41.21 27 PRO C C 1
ATOM 1600 O O . PRO C 3 17 ? 27.577 -22.784 -12.892 1.00 41.72 27 PRO C O 1
ATOM 1604 N N . ILE C 3 18 ? 26.503 -21.010 -12.024 1.00 39.76 28 ILE C N 1
ATOM 1605 C CA . ILE C 3 18 ? 27.231 -20.042 -12.836 1.00 38.79 28 ILE C CA 1
ATOM 1606 C C . ILE C 3 18 ? 28.680 -19.932 -12.368 1.00 39.45 28 ILE C C 1
ATOM 1607 O O . ILE C 3 18 ? 29.596 -19.787 -13.178 1.00 38.81 28 ILE C O 1
ATOM 1612 N N . VAL C 3 19 ? 28.881 -20.000 -11.056 1.00 39.39 29 VAL C N 1
ATOM 1613 C CA . VAL C 3 19 ? 30.219 -19.910 -10.483 1.00 41.19 29 VAL C CA 1
ATOM 1614 C C . VAL C 3 19 ? 31.038 -21.150 -10.827 1.00 43.09 29 VAL C C 1
ATOM 1615 O O . VAL C 3 19 ? 32.244 -21.067 -11.056 1.00 43.61 29 VAL C O 1
ATOM 1619 N N . LYS C 3 20 ? 30.370 -22.297 -10.866 1.00 45.97 30 LYS C N 1
ATOM 1620 C CA . LYS C 3 20 ? 31.027 -23.560 -11.175 1.00 47.99 30 LYS C CA 1
ATOM 1621 C C . LYS C 3 20 ? 31.131 -23.762 -12.684 1.00 48.43 30 LYS C C 1
ATOM 1622 O O . LYS C 3 20 ? 31.088 -24.890 -13.175 1.00 48.95 30 LYS C O 1
ATOM 1628 N N . ALA C 3 21 ? 31.269 -22.660 -13.415 1.00 47.32 31 ALA C N 1
ATOM 1629 C CA . ALA C 3 21 ? 31.379 -22.713 -14.867 1.00 46.63 31 ALA C CA 1
ATOM 1630 C C . ALA C 3 21 ? 32.037 -21.453 -15.414 1.00 46.14 31 ALA C C 1
ATOM 1631 O O . ALA C 3 21 ? 32.170 -21.289 -16.626 1.00 46.33 31 ALA C O 1
ATOM 1633 N N . ALA C 3 22 ? 32.449 -20.565 -14.515 1.00 44.93 32 ALA C N 1
ATOM 1634 C CA . ALA C 3 22 ? 33.091 -19.316 -14.908 1.00 44.74 32 ALA C CA 1
ATOM 1635 C C . ALA C 3 22 ? 34.491 -19.567 -15.454 1.00 44.58 32 ALA C C 1
ATOM 1636 O O . ALA C 3 22 ? 35.069 -18.711 -16.126 1.00 44.92 32 ALA C O 1
ATOM 1638 N N . GLY C 3 23 ? 35.034 -20.743 -15.156 1.00 45.46 33 GLY C N 1
ATOM 1639 C CA . GLY C 3 23 ? 36.362 -21.085 -15.631 1.00 45.73 33 GLY C CA 1
ATOM 1640 C C . GLY C 3 23 ? 37.448 -20.172 -15.098 1.00 46.56 33 GLY C C 1
ATOM 1641 O O . GLY C 3 23 ? 37.624 -20.041 -13.887 1.00 46.89 33 GLY C O 1
ATOM 1642 N N . ASP C 3 24 ? 38.178 -19.534 -16.007 1.00 47.42 34 ASP C N 1
ATOM 1643 C CA . ASP C 3 24 ? 39.263 -18.635 -15.633 1.00 49.52 34 ASP C CA 1
ATOM 1644 C C . ASP C 3 24 ? 38.773 -17.216 -15.348 1.00 47.20 34 ASP C C 1
ATOM 1645 O O . ASP C 3 24 ? 39.555 -16.352 -14.949 1.00 47.72 34 ASP C O 1
ATOM 1650 N N . LYS C 3 25 ? 37.479 -16.981 -15.548 1.00 44.70 35 LYS C N 1
ATOM 1651 C CA . LYS C 3 25 ? 36.893 -15.662 -15.322 1.00 42.41 35 LYS C CA 1
ATOM 1652 C C . LYS C 3 25 ? 36.462 -15.424 -13.876 1.00 38.65 35 LYS C C 1
ATOM 1653 O O . LYS C 3 25 ? 35.724 -16.224 -13.302 1.00 38.87 35 LYS C O 1
ATOM 1659 N N . PRO C 3 26 ? 36.923 -14.317 -13.268 1.00 36.15 36 PRO C N 1
ATOM 1660 C CA . PRO C 3 26 ? 36.560 -13.994 -11.884 1.00 34.28 36 PRO C CA 1
ATOM 1661 C C . PRO C 3 26 ? 35.086 -13.612 -11.839 1.00 33.46 36 PRO C C 1
ATOM 1662 O O . PRO C 3 26 ? 34.586 -12.964 -12.757 1.00 33.64 36 PRO C O 1
ATOM 1666 N N . VAL C 3 27 ? 34.394 -14.012 -10.777 1.00 32.28 37 VAL C N 1
ATOM 1667 C CA . VAL C 3 27 ? 32.977 -13.698 -10.630 1.00 30.80 37 VAL C CA 1
ATOM 1668 C C . VAL C 3 27 ? 32.773 -12.676 -9.524 1.00 27.80 37 VAL C C 1
ATOM 1669 O O . VAL C 3 27 ? 33.280 -12.840 -8.419 1.00 27.36 37 VAL C O 1
ATOM 1673 N N . VAL C 3 28 ? 32.035 -11.614 -9.829 1.00 25.30 38 VAL C N 1
ATOM 1674 C CA . VAL C 3 28 ? 31.749 -10.591 -8.836 1.00 23.15 38 VAL C CA 1
ATOM 1675 C C . VAL C 3 28 ? 30.260 -10.659 -8.528 1.00 21.88 38 VAL C C 1
ATOM 1676 O O . VAL C 3 28 ? 29.438 -10.710 -9.443 1.00 21.65 38 VAL C O 1
ATOM 1680 N N . LEU C 3 29 ? 29.915 -10.693 -7.245 1.00 20.12 39 LEU C N 1
ATOM 1681 C CA . LEU C 3 29 ? 28.514 -10.744 -6.842 1.00 18.83 39 LEU C CA 1
ATOM 1682 C C . LEU C 3 29 ? 28.151 -9.545 -5.976 1.00 19.66 39 LEU C C 1
ATOM 1683 O O . LEU C 3 29 ? 28.729 -9.333 -4.911 1.00 18.32 39 LEU C O 1
ATOM 1688 N N . ASP C 3 30 ? 27.194 -8.756 -6.454 1.00 17.78 40 ASP C N 1
ATOM 1689 C CA . ASP C 3 30 ? 26.722 -7.592 -5.731 1.00 18.74 40 ASP C CA 1
ATOM 1690 C C . ASP C 3 30 ? 25.562 -8.070 -4.858 1.00 17.87 40 ASP C C 1
ATOM 1691 O O . ASP C 3 30 ? 24.471 -8.344 -5.355 1.00 18.34 40 ASP C O 1
ATOM 1696 N N . MET C 3 31 ? 25.823 -8.218 -3.560 1.00 15.52 41 MET C N 1
ATOM 1697 C CA . MET C 3 31 ? 24.798 -8.650 -2.613 1.00 14.06 41 MET C CA 1
ATOM 1698 C C . MET C 3 31 ? 24.120 -7.387 -2.113 1.00 15.93 41 MET C C 1
ATOM 1699 O O . MET C 3 31 ? 24.730 -6.579 -1.426 1.00 15.14 41 MET C O 1
ATOM 1704 N N . PHE C 3 32 ? 22.854 -7.215 -2.477 1.00 16.79 42 PHE C N 1
ATOM 1705 C CA . PHE C 3 32 ? 22.118 -6.009 -2.113 1.00 18.61 42 PHE C CA 1
ATOM 1706 C C . PHE C 3 32 ? 20.714 -6.304 -1.612 1.00 19.38 42 PHE C C 1
ATOM 1707 O O . PHE C 3 32 ? 20.284 -7.450 -1.558 1.00 19.79 42 PHE C O 1
ATOM 1715 N N . THR C 3 33 ? 20.015 -5.229 -1.252 1.00 21.23 43 THR C N 1
ATOM 1716 C CA . THR C 3 33 ? 18.616 -5.277 -0.838 1.00 22.85 43 THR C CA 1
ATOM 1717 C C . THR C 3 33 ? 18.015 -4.082 -1.570 1.00 23.41 43 THR C C 1
ATOM 1718 O O . THR C 3 33 ? 18.706 -3.095 -1.822 1.00 22.05 43 THR C O 1
ATOM 1722 N N . GLN C 3 34 ? 16.740 -4.175 -1.924 1.00 24.36 44 GLN C N 1
ATOM 1723 C CA . GLN C 3 34 ? 16.080 -3.104 -2.659 1.00 27.30 44 GLN C CA 1
ATOM 1724 C C . GLN C 3 34 ? 16.002 -1.766 -1.941 1.00 25.80 44 GLN C C 1
ATOM 1725 O O . GLN C 3 34 ? 16.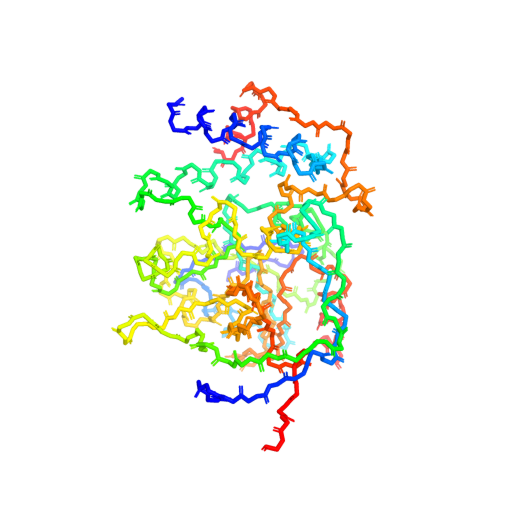152 -0.711 -2.559 1.00 25.20 44 GLN C O 1
ATOM 1731 N N . TRP C 3 35 ? 15.769 -1.802 -0.636 1.00 24.37 45 TRP C N 1
ATOM 1732 C CA . TRP C 3 35 ? 15.613 -0.565 0.116 1.00 24.33 45 TRP C CA 1
ATOM 1733 C C . TRP C 3 35 ? 16.851 -0.130 0.889 1.00 24.21 45 TRP C C 1
ATOM 1734 O O . TRP C 3 35 ? 16.785 0.181 2.077 1.00 26.11 45 TRP C O 1
ATOM 1745 N N . CYS C 3 36 ? 17.978 -0.097 0.182 1.00 24.86 46 CYS C N 1
ATOM 1746 C CA . CYS C 3 36 ? 19.262 0.296 0.750 1.00 22.83 46 CYS C CA 1
ATOM 1747 C C . CYS C 3 36 ? 19.860 1.451 -0.054 1.00 24.06 46 CYS C C 1
ATOM 1748 O O . CYS C 3 36 ? 20.072 1.329 -1.260 1.00 23.48 46 CYS C O 1
ATOM 1751 N N . GLY C 3 37 ? 20.139 2.558 0.631 1.00 21.77 47 GLY C N 1
A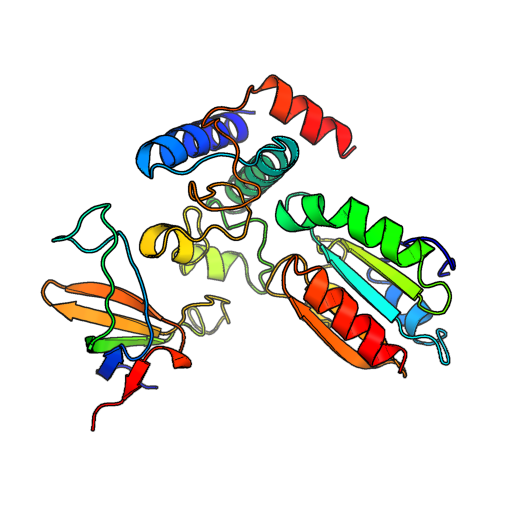TOM 1752 C CA . GLY C 3 37 ? 20.689 3.743 -0.008 1.00 21.89 47 GLY C CA 1
ATOM 1753 C C . GLY C 3 37 ? 22.001 3.571 -0.751 1.00 21.40 47 GLY C C 1
ATOM 1754 O O . GLY C 3 37 ? 22.058 3.807 -1.959 1.00 22.04 47 GLY C O 1
ATOM 1755 N N . PRO C 3 38 ? 23.081 3.178 -0.062 1.00 22.69 48 PRO C N 1
ATOM 1756 C CA . PRO C 3 38 ? 24.360 3.006 -0.757 1.00 23.08 48 PRO C CA 1
ATOM 1757 C C . PRO C 3 38 ? 24.277 2.015 -1.916 1.00 23.15 48 PRO C C 1
ATOM 1758 O O . PRO C 3 38 ? 24.969 2.169 -2.920 1.00 24.08 48 PRO C O 1
ATOM 1762 N N . SER C 3 39 ? 23.419 1.011 -1.784 1.00 23.54 49 SER C N 1
ATOM 1763 C CA . SER C 3 39 ? 23.259 0.018 -2.837 1.00 24.86 49 SER C CA 1
ATOM 1764 C C . SER C 3 39 ? 22.660 0.663 -4.089 1.00 25.07 49 SER C C 1
ATOM 1765 O O . SER C 3 39 ? 23.109 0.409 -5.206 1.00 24.06 49 SER C O 1
ATOM 1768 N N . LYS C 3 40 ? 21.650 1.507 -3.895 1.00 25.07 50 LYS C N 1
ATOM 1769 C CA . LYS C 3 40 ? 21.005 2.183 -5.014 1.00 26.82 50 LYS C CA 1
ATOM 1770 C C . LYS C 3 40 ? 21.968 3.166 -5.670 1.00 26.98 50 LYS C C 1
ATOM 1771 O O . LYS C 3 40 ? 21.995 3.301 -6.892 1.00 26.41 50 LYS C O 1
ATOM 1777 N N . ALA C 3 41 ? 22.764 3.847 -4.854 1.00 26.21 51 ALA C N 1
ATOM 1778 C CA . ALA C 3 41 ? 23.723 4.817 -5.369 1.00 28.66 51 ALA C CA 1
ATOM 1779 C C . ALA C 3 41 ? 24.767 4.141 -6.254 1.00 29.64 51 ALA C C 1
ATOM 1780 O O . ALA C 3 41 ? 25.181 4.691 -7.275 1.00 31.42 51 ALA C O 1
ATOM 1782 N N . MET C 3 42 ? 25.173 2.940 -5.855 1.00 29.42 52 MET C N 1
ATOM 1783 C CA . MET C 3 42 ? 26.179 2.157 -6.573 1.00 30.60 52 MET C CA 1
ATOM 1784 C C . MET C 3 42 ? 25.703 1.515 -7.874 1.00 29.83 52 MET C C 1
ATOM 1785 O O . MET C 3 42 ? 26.502 1.285 -8.781 1.00 28.92 52 MET C O 1
ATOM 1790 N N . ALA C 3 43 ? 24.411 1.218 -7.959 1.00 27.87 53 ALA C N 1
ATOM 1791 C CA . ALA C 3 43 ? 23.847 0.563 -9.137 1.00 28.13 53 ALA C CA 1
ATOM 1792 C C . ALA C 3 43 ? 24.400 1.018 -10.492 1.00 28.56 53 ALA C C 1
ATOM 1793 O O . ALA C 3 43 ? 24.891 0.195 -11.267 1.00 27.26 53 ALA C O 1
ATOM 1795 N N . PRO C 3 44 ? 24.327 2.326 -10.799 1.00 28.66 54 PRO C N 1
ATOM 1796 C CA . PRO C 3 44 ? 24.838 2.818 -12.084 1.00 30.52 54 PRO C CA 1
ATOM 1797 C C . PRO C 3 44 ? 26.300 2.456 -12.343 1.00 30.36 54 PRO C C 1
ATOM 1798 O O . PRO C 3 44 ? 26.654 1.998 -13.430 1.00 30.73 54 PRO C O 1
ATOM 1802 N N . LYS C 3 45 ? 27.144 2.672 -11.341 1.00 31.54 55 LYS C N 1
ATOM 1803 C CA . LYS C 3 45 ? 28.565 2.379 -11.465 1.00 32.54 55 LYS C CA 1
ATOM 1804 C C . LYS C 3 45 ? 28.830 0.892 -11.674 1.00 31.31 55 LYS C C 1
ATOM 1805 O O . LYS C 3 45 ? 29.719 0.517 -12.437 1.00 30.50 55 LYS C O 1
ATOM 1811 N N . TYR C 3 46 ? 28.061 0.048 -10.994 1.00 29.69 56 TYR C N 1
ATOM 1812 C CA . TYR C 3 46 ? 28.229 -1.392 -11.126 1.00 29.79 56 TYR C CA 1
ATOM 1813 C C . TYR C 3 46 ? 27.875 -1.810 -12.553 1.00 30.02 56 TYR C C 1
ATOM 1814 O O . TYR C 3 46 ? 28.525 -2.677 -13.138 1.00 30.01 56 TYR C O 1
ATOM 1823 N N . GLU C 3 47 ? 26.840 -1.185 -13.108 1.00 32.29 57 GLU C N 1
ATOM 1824 C CA . GLU C 3 47 ? 26.403 -1.482 -14.469 1.00 34.38 57 GLU C CA 1
ATOM 1825 C C . GLU C 3 47 ? 27.523 -1.180 -15.457 1.00 34.47 57 GLU C C 1
ATOM 1826 O O . GLU C 3 47 ? 27.784 -1.960 -16.373 1.00 34.23 57 GLU C O 1
ATOM 1832 N N . LYS C 3 48 ? 28.182 -0.042 -15.263 1.00 34.53 58 LYS C N 1
ATOM 1833 C CA . LYS C 3 48 ? 29.275 0.362 -16.136 1.00 35.60 58 LYS C CA 1
ATOM 1834 C C . LYS C 3 48 ? 30.478 -0.565 -16.004 1.00 34.69 58 LYS C C 1
ATOM 1835 O O . LYS C 3 48 ? 31.163 -0.838 -16.989 1.00 34.67 58 LYS C O 1
ATOM 1841 N N . LEU C 3 49 ? 30.737 -1.052 -14.794 1.00 32.81 59 LEU C N 1
ATOM 1842 C CA . LEU C 3 49 ? 31.861 -1.956 -14.586 1.00 32.08 59 LEU C CA 1
ATOM 1843 C C . LEU C 3 49 ? 31.695 -3.205 -15.441 1.00 32.50 59 LEU C C 1
ATOM 1844 O O . LEU C 3 49 ? 32.652 -3.691 -16.045 1.00 31.46 59 LEU C O 1
ATOM 1849 N N . ALA C 3 50 ? 30.473 -3.725 -15.493 1.00 32.03 60 ALA C N 1
ATOM 1850 C CA . ALA C 3 50 ? 30.200 -4.920 -16.278 1.00 33.64 60 ALA C CA 1
ATOM 1851 C C . ALA C 3 50 ? 30.505 -4.681 -17.757 1.00 34.44 60 ALA C C 1
ATOM 1852 O O . ALA C 3 50 ? 30.944 -5.587 -18.465 1.00 34.84 60 ALA C O 1
ATOM 1854 N N . GLU C 3 51 ? 30.278 -3.454 -18.212 1.00 36.14 61 GLU C N 1
ATOM 1855 C CA . GLU C 3 51 ? 30.520 -3.090 -19.603 1.00 38.39 61 GLU C CA 1
ATOM 1856 C C . GLU C 3 51 ? 32.003 -2.887 -19.898 1.00 38.85 61 GLU C C 1
ATOM 1857 O O . GLU C 3 51 ? 32.466 -3.155 -21.006 1.00 39.57 61 GLU C O 1
ATOM 1863 N N . GLU C 3 52 ? 32.745 -2.413 -18.903 1.00 39.03 62 GLU C N 1
ATOM 1864 C CA . GLU C 3 52 ? 34.172 -2.165 -19.066 1.00 40.51 62 GLU C CA 1
ATOM 1865 C C . GLU C 3 52 ? 35.040 -3.414 -18.944 1.00 39.76 62 GLU C C 1
ATOM 1866 O O . GLU C 3 52 ? 36.069 -3.524 -19.608 1.00 40.54 62 GLU C O 1
ATOM 1872 N N . TYR C 3 53 ? 34.628 -4.354 -18.099 1.00 38.98 63 TYR C N 1
ATOM 1873 C CA . TYR C 3 53 ? 35.394 -5.580 -17.896 1.00 37.34 63 TYR C CA 1
ATOM 1874 C C . TYR C 3 53 ? 34.645 -6.816 -18.380 1.00 36.65 63 TYR C C 1
ATOM 1875 O O . TYR C 3 53 ? 33.914 -7.450 -17.623 1.00 36.55 63 TYR C O 1
ATOM 1884 N N . LEU C 3 54 ? 34.851 -7.161 -19.647 1.00 36.44 64 LEU C N 1
ATOM 1885 C CA . LEU C 3 54 ? 34.189 -8.307 -20.259 1.00 36.73 64 LEU C CA 1
ATOM 1886 C C . LEU C 3 54 ? 34.820 -9.642 -19.872 1.00 36.39 64 LEU C C 1
ATOM 1887 O O . LEU C 3 54 ? 34.229 -10.701 -20.089 1.00 36.03 64 LEU C O 1
ATOM 1892 N N . ASP C 3 55 ? 36.020 -9.592 -19.302 1.00 36.66 65 ASP C N 1
ATOM 1893 C CA . ASP C 3 55 ? 36.705 -10.808 -18.887 1.00 36.50 65 ASP C CA 1
ATOM 1894 C C . ASP C 3 55 ? 36.312 -11.162 -17.456 1.00 35.07 65 ASP C C 1
ATOM 1895 O O . ASP C 3 55 ? 36.874 -12.072 -16.844 1.00 34.53 65 ASP C O 1
ATOM 1900 N N . VAL C 3 56 ? 35.333 -10.431 -16.931 1.00 32.92 66 VAL C N 1
ATOM 1901 C CA . VAL C 3 56 ? 34.834 -10.653 -15.581 1.00 31.42 66 VAL C CA 1
ATOM 1902 C C . VAL C 3 56 ? 33.316 -10.800 -15.625 1.00 30.08 66 VAL C C 1
ATOM 1903 O O . VAL C 3 56 ? 32.634 -10.059 -16.331 1.00 30.39 66 VAL C O 1
ATOM 1907 N N . ILE C 3 57 ? 32.792 -11.764 -14.877 1.00 28.77 67 ILE C N 1
ATOM 1908 C CA . ILE C 3 57 ? 31.351 -11.990 -14.828 1.00 27.46 67 ILE C CA 1
ATOM 1909 C C . ILE C 3 57 ? 30.759 -11.214 -13.656 1.00 26.41 67 ILE C C 1
ATOM 1910 O O . ILE C 3 57 ? 31.181 -11.389 -12.514 1.00 25.84 67 ILE C O 1
ATOM 1915 N N . PHE C 3 58 ? 29.787 -10.353 -13.943 1.00 24.50 68 PHE C N 1
ATOM 1916 C CA . PHE C 3 58 ? 29.145 -9.559 -12.900 1.00 22.43 68 PHE C CA 1
ATOM 1917 C C . PHE C 3 58 ? 27.728 -10.044 -12.618 1.00 21.69 68 PHE C C 1
ATOM 1918 O O . PHE C 3 58 ? 26.901 -10.140 -13.524 1.00 22.82 68 PHE C O 1
ATOM 1926 N N . LEU C 3 59 ? 27.453 -10.336 -11.350 1.00 21.26 69 LEU C N 1
ATOM 1927 C CA . LEU C 3 59 ? 26.139 -10.812 -10.934 1.00 21.41 69 LEU C CA 1
ATOM 1928 C C . LEU C 3 59 ? 25.635 -9.969 -9.766 1.00 20.59 69 LEU C C 1
ATOM 1929 O O . LEU C 3 59 ? 26.376 -9.154 -9.215 1.00 21.35 69 LEU C O 1
ATOM 1934 N N . LYS C 3 60 ? 24.368 -10.161 -9.405 1.00 19.92 70 LYS C N 1
ATOM 1935 C CA . LYS C 3 60 ? 23.781 -9.464 -8.266 1.00 20.23 70 LYS C CA 1
ATOM 1936 C C . LYS C 3 60 ? 22.739 -10.367 -7.615 1.00 20.20 70 LYS C C 1
ATOM 1937 O O . LYS C 3 60 ? 22.005 -11.085 -8.296 1.00 21.94 70 LYS C O 1
ATOM 1943 N N . LEU C 3 61 ? 22.700 -10.346 -6.287 1.00 19.62 71 LEU C N 1
ATOM 1944 C CA . LEU C 3 61 ? 21.778 -11.175 -5.524 1.00 19.08 71 LEU C CA 1
ATOM 1945 C C . LEU C 3 61 ? 20.947 -10.331 -4.575 1.00 19.67 71 LEU C C 1
ATOM 1946 O O . LEU C 3 61 ? 21.490 -9.599 -3.754 1.00 17.90 71 LEU C O 1
ATOM 1951 N N . ASP C 3 62 ? 19.628 -10.438 -4.688 1.00 18.78 72 ASP C N 1
ATOM 1952 C CA . ASP C 3 62 ? 18.737 -9.693 -3.813 1.00 19.55 72 ASP C CA 1
ATOM 1953 C C . ASP C 3 62 ? 18.646 -10.481 -2.511 1.00 19.12 72 ASP C C 1
ATOM 1954 O O . ASP C 3 62 ? 18.031 -11.548 -2.469 1.00 20.51 72 ASP C O 1
ATOM 1959 N N . CYS C 3 63 ? 19.264 -9.969 -1.454 1.00 19.88 73 CYS C N 1
ATOM 1960 C CA . CYS C 3 63 ? 19.242 -10.664 -0.176 1.00 21.19 73 CYS C CA 1
ATOM 1961 C C . CYS C 3 63 ? 17.929 -10.450 0.560 1.00 23.42 73 CYS C C 1
ATOM 1962 O O . CYS C 3 63 ? 17.855 -9.712 1.542 1.00 23.97 73 CYS C O 1
ATOM 1965 N N . ASN C 3 64 ? 16.894 -11.115 0.061 1.00 26.11 74 ASN C N 1
ATOM 1966 C CA . ASN C 3 64 ? 15.559 -11.038 0.634 1.00 29.55 74 ASN C CA 1
ATOM 1967 C C . ASN C 3 64 ? 15.191 -12.358 1.305 1.00 32.17 74 ASN C C 1
ATOM 1968 O O . ASN C 3 64 ? 16.044 -13.219 1.532 1.00 30.53 74 ASN C O 1
ATOM 1973 N N . GLN C 3 65 ? 13.907 -12.511 1.606 1.00 34.62 75 GLN C N 1
ATOM 1974 C CA . GLN C 3 65 ? 13.404 -13.714 2.250 1.00 37.92 75 GLN C CA 1
ATOM 1975 C C . GLN C 3 65 ? 13.679 -14.934 1.375 1.00 37.20 75 GLN C C 1
ATOM 1976 O O . GLN C 3 65 ? 14.164 -15.959 1.853 1.00 37.77 75 GLN C O 1
ATOM 1982 N N . GLU C 3 66 ? 13.373 -14.809 0.089 1.00 37.48 76 GLU C N 1
ATOM 1983 C CA . GLU C 3 66 ? 13.567 -15.893 -0.865 1.00 38.10 76 GLU C CA 1
ATOM 1984 C C . GLU C 3 66 ? 14.990 -16.445 -0.892 1.00 37.10 76 GLU C C 1
ATOM 1985 O O . GLU C 3 66 ? 15.189 -17.656 -0.806 1.00 37.76 76 GLU C O 1
ATOM 1991 N N . ASN C 3 67 ? 15.975 -15.559 -1.016 1.00 34.82 77 ASN C N 1
ATOM 1992 C CA . ASN C 3 67 ? 17.376 -15.972 -1.076 1.00 33.99 77 ASN C CA 1
ATOM 1993 C C . ASN C 3 67 ? 18.076 -15.958 0.283 1.00 33.94 77 ASN C C 1
ATOM 1994 O O . ASN C 3 67 ? 19.304 -15.929 0.361 1.00 33.53 77 ASN C O 1
ATOM 1999 N N . LYS C 3 68 ? 17.279 -15.995 1.344 1.00 34.95 78 LYS C N 1
ATOM 2000 C CA . LYS C 3 68 ? 17.773 -15.979 2.716 1.00 36.61 78 LYS C CA 1
ATOM 2001 C C . LYS C 3 68 ? 18.870 -17.008 2.993 1.00 36.55 78 LYS C C 1
ATOM 2002 O O . LYS C 3 68 ? 19.868 -16.696 3.644 1.00 35.76 78 LYS C O 1
ATOM 2008 N N . THR C 3 69 ? 18.684 -18.230 2.500 1.00 36.08 79 THR C N 1
ATOM 2009 C CA . THR C 3 69 ? 19.659 -19.297 2.718 1.00 36.99 79 THR C CA 1
ATOM 2010 C C . THR C 3 69 ? 21.007 -19.037 2.053 1.00 35.33 79 THR C C 1
ATOM 2011 O O . THR C 3 69 ? 22.056 -19.300 2.643 1.00 36.02 79 THR C O 1
ATOM 2015 N N . LEU C 3 70 ? 20.983 -18.521 0.829 1.00 33.30 80 LEU C N 1
ATOM 2016 C CA . LEU C 3 70 ? 22.221 -18.237 0.111 1.00 30.31 80 LEU C CA 1
ATOM 2017 C C . LEU C 3 70 ? 22.981 -17.069 0.736 1.00 29.82 80 LEU C C 1
ATOM 2018 O O . LEU C 3 70 ? 24.202 -17.123 0.890 1.00 29.60 80 LEU C O 1
ATOM 2023 N N . ALA C 3 71 ? 22.259 -16.013 1.097 1.00 28.93 81 ALA C N 1
ATOM 2024 C CA . ALA C 3 71 ? 22.882 -14.844 1.710 1.00 28.64 81 ALA C CA 1
ATOM 2025 C C . ALA C 3 71 ? 23.574 -15.271 3.000 1.00 29.16 81 ALA C C 1
ATOM 2026 O O . ALA C 3 71 ? 24.702 -14.868 3.280 1.00 29.00 81 ALA C O 1
ATOM 2028 N N . LYS C 3 72 ? 22.886 -16.100 3.776 1.00 29.72 82 LYS C N 1
ATOM 2029 C CA . LYS C 3 72 ? 23.421 -16.593 5.035 1.00 30.73 82 LYS C CA 1
ATOM 2030 C C . LYS C 3 72 ? 24.758 -17.293 4.829 1.00 30.79 82 LYS C C 1
ATOM 2031 O O . LYS C 3 72 ? 25.740 -16.997 5.513 1.00 30.33 82 LYS C O 1
ATOM 2037 N N . GLU C 3 73 ? 24.791 -18.216 3.875 1.00 30.10 83 GLU C N 1
ATOM 2038 C CA . GLU C 3 73 ? 26.001 -18.973 3.593 1.00 30.80 83 GLU C CA 1
ATOM 2039 C C . GLU C 3 73 ? 27.137 -18.142 2.999 1.00 30.72 83 GLU C C 1
ATOM 2040 O O . GLU C 3 73 ? 28.300 -18.321 3.362 1.00 29.36 83 GLU C O 1
ATOM 2046 N N . LEU C 3 74 ? 26.808 -17.240 2.081 1.00 28.80 84 LEU C N 1
ATOM 2047 C CA . LEU C 3 74 ? 27.831 -16.402 1.466 1.00 28.67 84 LEU C CA 1
ATOM 2048 C C . LEU C 3 74 ? 28.430 -15.430 2.473 1.00 28.38 84 LEU C C 1
ATOM 2049 O O . LEU C 3 74 ? 29.581 -15.014 2.336 1.00 29.39 84 LEU C O 1
ATOM 2054 N N . GLY C 3 75 ? 27.639 -15.071 3.479 1.00 26.76 85 GLY C N 1
ATOM 2055 C CA . GLY C 3 75 ? 28.105 -14.163 4.507 1.00 25.46 85 GLY C CA 1
ATOM 2056 C C . GLY C 3 75 ? 28.014 -12.698 4.127 1.00 24.73 85 GLY C C 1
ATOM 2057 O O . GLY C 3 75 ? 28.780 -12.217 3.295 1.00 26.47 85 GLY C O 1
ATOM 2058 N N . ILE C 3 76 ? 27.062 -11.992 4.724 1.00 21.74 86 ILE C N 1
ATOM 2059 C CA . ILE C 3 76 ? 26.889 -10.566 4.461 1.00 19.51 86 ILE C CA 1
ATOM 2060 C C . ILE C 3 76 ? 26.369 -9.889 5.721 1.00 19.31 86 ILE C C 1
ATOM 2061 O O . ILE C 3 76 ? 25.453 -10.392 6.374 1.00 19.26 86 ILE C O 1
ATOM 2066 N N . ARG C 3 77 ? 26.976 -8.761 6.072 1.00 19.73 87 ARG C N 1
ATOM 2067 C CA . ARG C 3 77 ? 26.570 -7.994 7.241 1.00 19.85 87 ARG C CA 1
ATOM 2068 C C . ARG C 3 77 ? 26.221 -6.597 6.754 1.00 18.18 87 ARG C C 1
ATOM 2069 O O . ARG C 3 77 ? 25.155 -6.064 7.058 1.00 19.02 87 ARG C O 1
ATOM 2077 N N . VAL C 3 78 ? 27.142 -6.010 5.998 1.00 18.09 88 VAL C N 1
ATOM 2078 C CA . VAL C 3 78 ? 26.953 -4.674 5.449 1.00 16.80 88 VAL C CA 1
ATOM 2079 C C . VAL C 3 78 ? 26.296 -4.769 4.081 1.00 15.54 88 VAL C C 1
ATOM 2080 O O . VAL C 3 78 ? 26.676 -5.610 3.269 1.00 18.07 88 VAL C O 1
ATOM 2084 N N . VAL C 3 79 ? 25.306 -3.918 3.827 1.00 15.99 89 VAL C N 1
ATOM 2085 C CA . VAL C 3 79 ? 24.659 -3.902 2.522 1.00 17.26 89 VAL C CA 1
ATOM 2086 C C . VAL C 3 79 ? 25.076 -2.596 1.846 1.00 16.22 89 VAL C C 1
ATOM 2087 O O . VAL C 3 79 ? 24.960 -1.525 2.437 1.00 19.24 89 VAL C O 1
ATOM 2091 N N . PRO C 3 80 ? 25.617 -2.671 0.620 1.00 16.61 90 PRO C N 1
ATOM 2092 C CA . PRO C 3 80 ? 25.857 -3.891 -0.147 1.00 15.67 90 PRO C CA 1
ATOM 2093 C C . PRO C 3 80 ? 27.227 -4.468 0.196 1.00 16.22 90 PRO C C 1
ATOM 2094 O O . PRO C 3 80 ? 28.042 -3.818 0.857 1.00 17.72 90 PRO C O 1
ATOM 2098 N N . THR C 3 81 ? 27.459 -5.694 -0.252 1.00 16.06 91 THR C N 1
ATOM 2099 C CA . THR C 3 81 ? 28.737 -6.363 -0.070 1.00 17.92 91 THR C CA 1
ATOM 2100 C C . THR C 3 81 ? 29.021 -7.051 -1.392 1.00 18.38 91 THR C C 1
ATOM 2101 O O . THR C 3 81 ? 28.146 -7.695 -1.962 1.00 16.34 91 THR C O 1
ATOM 2105 N N . PHE C 3 82 ? 30.236 -6.884 -1.896 1.00 18.10 92 PHE C N 1
ATOM 2106 C CA . PHE C 3 82 ? 30.599 -7.504 -3.155 1.00 19.55 92 PHE C CA 1
ATOM 2107 C C . PHE C 3 82 ? 31.542 -8.668 -2.906 1.00 21.15 92 PHE C C 1
ATOM 2108 O O . PHE C 3 82 ? 32.597 -8.502 -2.290 1.00 23.04 92 PHE C O 1
ATOM 2116 N N . LYS C 3 83 ? 31.146 -9.847 -3.370 1.00 21.47 93 LYS C N 1
ATOM 2117 C CA . LYS C 3 83 ? 31.966 -11.040 -3.219 1.00 22.56 93 LYS C CA 1
ATOM 2118 C C . LYS C 3 83 ? 32.679 -11.287 -4.535 1.00 24.33 93 LYS C C 1
ATOM 2119 O O . LYS C 3 83 ? 32.075 -11.185 -5.603 1.00 23.47 93 LYS C O 1
ATOM 2125 N N . ILE C 3 84 ? 33.968 -11.597 -4.458 1.00 26.14 94 ILE C N 1
ATOM 2126 C CA . ILE C 3 84 ? 34.753 -11.889 -5.648 1.00 27.48 94 ILE C CA 1
ATOM 2127 C C . ILE C 3 84 ? 35.125 -13.361 -5.557 1.00 28.52 94 ILE C C 1
ATOM 2128 O O . ILE C 3 84 ? 35.758 -13.782 -4.591 1.00 27.65 94 ILE C O 1
ATOM 2133 N N . LEU C 3 85 ? 34.715 -14.145 -6.549 1.00 29.33 95 LEU C N 1
ATOM 2134 C CA . LEU C 3 85 ? 35.007 -15.572 -6.548 1.00 33.38 95 LEU C CA 1
ATOM 2135 C C . LEU C 3 85 ? 35.782 -16.037 -7.769 1.00 37.01 95 LEU C C 1
ATOM 2136 O O . LEU C 3 85 ? 35.684 -15.461 -8.854 1.00 37.07 95 LEU C O 1
ATOM 2141 N N . LYS C 3 86 ? 36.553 -17.098 -7.571 1.00 40.87 96 LYS C N 1
ATOM 2142 C CA . LYS C 3 86 ? 37.345 -17.696 -8.630 1.00 45.59 96 LYS C CA 1
ATOM 2143 C C . LYS C 3 86 ? 37.712 -19.089 -8.147 1.00 47.60 96 LYS C C 1
ATOM 2144 O O . LYS C 3 86 ? 38.136 -19.260 -7.004 1.00 48.37 96 LYS C O 1
ATOM 2150 N N . GLU C 3 87 ? 37.524 -20.078 -9.012 1.00 50.78 97 GLU C N 1
ATOM 2151 C CA . GLU C 3 87 ? 37.822 -21.465 -8.682 1.00 53.90 97 GLU C CA 1
ATOM 2152 C C . GLU C 3 87 ? 36.773 -21.999 -7.710 1.00 53.51 97 GLU C C 1
ATOM 2153 O O . GLU C 3 87 ? 37.091 -22.739 -6.778 1.00 54.58 97 GLU C O 1
ATOM 2159 N N . ASN C 3 88 ? 35.523 -21.603 -7.933 1.00 52.16 98 ASN C N 1
ATOM 2160 C CA . ASN C 3 88 ? 34.401 -22.035 -7.107 1.00 50.92 98 ASN C CA 1
ATOM 2161 C C . ASN C 3 88 ? 34.504 -21.592 -5.652 1.00 48.46 98 ASN C C 1
ATOM 2162 O O . ASN C 3 88 ? 33.816 -22.136 -4.790 1.00 48.22 98 ASN C O 1
ATOM 2167 N N . SER C 3 89 ? 35.352 -20.606 -5.377 1.00 45.12 99 SER C N 1
ATOM 2168 C CA . SER C 3 89 ? 35.518 -20.126 -4.009 1.00 42.94 99 SER C CA 1
ATOM 2169 C C . SER C 3 89 ? 35.671 -18.611 -3.913 1.00 38.92 99 SER C C 1
ATOM 2170 O O . SER C 3 89 ? 36.125 -17.960 -4.853 1.00 39.25 99 SER C O 1
ATOM 2173 N N . VAL C 3 90 ? 35.281 -18.061 -2.766 1.00 36.46 100 VAL C N 1
ATOM 2174 C CA . VAL C 3 90 ? 35.380 -16.628 -2.516 1.00 33.42 100 VAL C CA 1
ATOM 2175 C C . VAL C 3 90 ? 36.842 -16.268 -2.277 1.00 33.56 100 VAL C C 1
ATOM 2176 O O . VAL C 3 90 ? 37.472 -16.801 -1.364 1.00 34.05 100 VAL C O 1
ATOM 2180 N N . VAL C 3 91 ? 37.374 -15.365 -3.094 1.00 31.34 101 VAL C N 1
ATOM 2181 C CA . VAL C 3 91 ? 38.766 -14.950 -2.973 1.00 32.53 101 VAL C CA 1
ATOM 2182 C C . VAL C 3 91 ? 38.916 -13.477 -2.597 1.00 31.72 101 VAL C C 1
ATOM 2183 O O . VAL C 3 91 ? 39.992 -13.036 -2.191 1.00 32.65 101 VAL C O 1
ATOM 2187 N N . GLY C 3 92 ? 37.837 -12.715 -2.731 1.00 30.61 102 GLY C N 1
ATOM 2188 C CA . GLY C 3 92 ? 37.900 -11.306 -2.395 1.00 28.64 102 GLY C CA 1
ATOM 2189 C C . GLY C 3 92 ? 36.560 -10.795 -1.914 1.00 27.62 102 GLY C C 1
ATOM 2190 O O . GLY C 3 92 ? 35.531 -11.420 -2.160 1.00 25.76 102 GLY C O 1
ATOM 2191 N N . GLU C 3 93 ? 36.573 -9.656 -1.232 1.00 26.64 103 GLU C N 1
ATOM 2192 C CA . GLU C 3 93 ? 35.346 -9.072 -0.713 1.00 27.25 103 GLU C CA 1
ATOM 2193 C C . GLU C 3 93 ? 35.482 -7.586 -0.406 1.00 26.52 103 GLU C C 1
ATOM 2194 O O . GLU C 3 93 ? 36.479 -7.139 0.163 1.00 26.63 103 GLU C O 1
ATOM 2200 N N . VAL C 3 94 ? 34.471 -6.820 -0.798 1.00 25.19 104 VAL C N 1
ATOM 2201 C CA . VAL C 3 94 ? 34.446 -5.388 -0.536 1.00 25.02 104 VAL C CA 1
ATOM 2202 C C . VAL C 3 94 ? 33.100 -5.103 0.108 1.00 26.17 104 VAL C C 1
ATOM 2203 O O . VAL C 3 94 ? 32.056 -5.354 -0.490 1.00 25.52 104 VAL C O 1
ATOM 2207 N N . THR C 3 95 ? 33.124 -4.609 1.340 1.00 26.26 105 THR C N 1
ATOM 2208 C CA . THR C 3 95 ? 31.889 -4.306 2.045 1.00 27.65 105 THR C CA 1
ATOM 2209 C C . THR C 3 95 ? 31.564 -2.825 1.940 1.00 28.42 105 THR C C 1
ATOM 2210 O O . THR C 3 95 ? 32.435 -1.975 2.128 1.00 28.51 105 THR C O 1
ATOM 2214 N N . GLY C 3 96 ? 30.307 -2.522 1.633 1.00 27.12 106 GLY C N 1
ATOM 2215 C CA . GLY C 3 96 ? 29.889 -1.139 1.506 1.00 27.73 106 GLY C CA 1
ATOM 2216 C C . GLY C 3 96 ? 29.977 -0.632 0.080 1.00 28.43 106 GLY C C 1
ATOM 2217 O O . GLY C 3 96 ? 30.475 -1.328 -0.807 1.00 28.84 106 GLY C O 1
ATOM 2218 N N . ALA C 3 97 ? 29.490 0.584 -0.140 1.00 30.20 107 ALA C N 1
ATOM 2219 C CA . ALA C 3 97 ? 29.508 1.195 -1.463 1.00 32.20 107 ALA C CA 1
ATOM 2220 C C . ALA C 3 97 ? 30.858 1.854 -1.722 1.00 32.25 107 ALA C C 1
ATOM 2221 O O . ALA C 3 97 ? 30.945 3.074 -1.857 1.00 34.45 107 ALA C O 1
ATOM 2223 N N . LYS C 3 98 ? 31.907 1.042 -1.790 1.00 32.95 108 LYS C N 1
ATOM 2224 C CA . LYS C 3 98 ? 33.257 1.548 -2.023 1.00 33.26 108 LYS C CA 1
ATOM 2225 C C . LYS C 3 98 ? 33.685 1.226 -3.450 1.00 32.97 108 LYS C C 1
ATOM 2226 O O . LYS C 3 98 ? 34.219 0.147 -3.720 1.00 32.23 108 LYS C O 1
ATOM 2232 N N . TYR C 3 99 ? 33.452 2.166 -4.361 1.00 32.52 109 TYR C N 1
ATOM 2233 C CA . TYR C 3 99 ? 33.798 1.964 -5.763 1.00 33.03 109 TYR C CA 1
ATOM 2234 C C . TYR C 3 99 ? 35.286 1.710 -5.985 1.00 33.35 109 TYR C C 1
ATOM 2235 O O . TYR C 3 99 ? 35.664 0.706 -6.584 1.00 33.83 109 TYR C O 1
ATOM 2244 N N . ASP C 3 100 ? 36.126 2.625 -5.509 1.00 35.23 110 ASP C N 1
ATOM 2245 C CA . ASP C 3 100 ? 37.568 2.482 -5.671 1.00 36.87 110 ASP C CA 1
ATOM 2246 C C . ASP C 3 100 ? 38.043 1.128 -5.153 1.00 35.77 110 ASP C C 1
ATOM 2247 O O . ASP C 3 100 ? 38.781 0.420 -5.837 1.00 35.57 110 ASP C O 1
ATOM 2252 N N . LYS C 3 101 ? 37.616 0.771 -3.945 1.00 35.36 111 LYS C N 1
ATOM 2253 C CA . LYS C 3 101 ? 37.997 -0.506 -3.349 1.00 35.15 111 LYS C CA 1
ATOM 2254 C C . LYS C 3 101 ? 37.525 -1.666 -4.219 1.00 32.78 111 LYS C C 1
ATOM 2255 O O . LYS C 3 101 ? 38.254 -2.638 -4.423 1.00 30.68 111 LYS C O 1
ATOM 2261 N N . LEU C 3 102 ? 36.298 -1.568 -4.724 1.00 31.99 112 LEU C N 1
ATOM 2262 C CA . LEU C 3 102 ? 35.756 -2.617 -5.574 1.00 30.05 112 LEU C CA 1
ATOM 2263 C C . LEU C 3 102 ? 36.595 -2.716 -6.836 1.00 30.35 112 LEU C C 1
ATOM 2264 O O . LEU C 3 102 ? 36.896 -3.807 -7.309 1.00 29.42 112 LEU C O 1
ATOM 2269 N N . LEU C 3 103 ? 36.979 -1.565 -7.377 1.00 30.73 113 LEU C N 1
ATOM 2270 C CA . LEU C 3 103 ? 37.784 -1.547 -8.589 1.00 31.88 113 LEU C CA 1
ATOM 2271 C C . LEU C 3 103 ? 39.112 -2.248 -8.320 1.00 31.17 113 LEU C C 1
ATOM 2272 O O . LEU C 3 103 ? 39.522 -3.127 -9.074 1.00 31.50 113 LEU C O 1
ATOM 2277 N N . GLU C 3 104 ? 39.776 -1.864 -7.234 1.00 32.55 114 GLU C N 1
ATOM 2278 C CA . GLU C 3 104 ? 41.059 -2.461 -6.881 1.00 32.90 114 GLU C CA 1
ATOM 2279 C C . GLU C 3 104 ? 40.926 -3.968 -6.683 1.00 32.41 114 GLU C C 1
ATOM 2280 O O . GLU C 3 104 ? 41.813 -4.730 -7.062 1.00 31.90 114 GLU C O 1
ATOM 2286 N N . ALA C 3 105 ? 39.815 -4.399 -6.092 1.00 31.44 115 ALA C N 1
ATOM 2287 C CA . ALA C 3 105 ? 39.588 -5.820 -5.854 1.00 31.27 115 ALA C CA 1
ATOM 2288 C C . ALA C 3 105 ? 39.386 -6.552 -7.175 1.00 30.80 115 ALA C C 1
ATOM 2289 O O . ALA C 3 105 ? 39.825 -7.688 -7.337 1.00 31.54 115 ALA C O 1
ATOM 2291 N N . ILE C 3 106 ? 38.713 -5.900 -8.116 1.00 32.30 116 ILE C N 1
ATOM 2292 C CA . ILE C 3 106 ? 38.477 -6.500 -9.422 1.00 33.05 116 ILE C CA 1
ATOM 2293 C C . ILE C 3 106 ? 39.801 -6.577 -10.176 1.00 34.01 116 ILE C C 1
ATOM 2294 O O . ILE C 3 106 ? 40.103 -7.582 -10.816 1.00 34.23 116 ILE C O 1
ATOM 2299 N N . GLN C 3 107 ? 40.589 -5.510 -10.088 1.00 35.16 117 GLN C N 1
ATOM 2300 C CA . GLN C 3 107 ? 41.882 -5.454 -10.761 1.00 35.40 117 GLN C CA 1
ATOM 2301 C C . GLN C 3 107 ? 42.837 -6.459 -10.132 1.00 35.36 117 GLN C C 1
ATOM 2302 O O . GLN C 3 107 ? 43.733 -6.983 -10.793 1.00 35.19 117 GLN C O 1
ATOM 2308 N N . ALA C 3 108 ? 42.643 -6.724 -8.845 1.00 34.86 118 ALA C N 1
ATOM 2309 C CA . ALA C 3 108 ? 43.477 -7.685 -8.142 1.00 35.48 118 ALA C CA 1
ATOM 2310 C C . ALA C 3 108 ? 43.093 -9.082 -8.615 1.00 35.85 118 ALA C C 1
ATOM 2311 O O . ALA C 3 108 ? 43.950 -9.940 -8.825 1.00 36.05 118 ALA C O 1
ATOM 2313 N N . ALA C 3 109 ? 41.794 -9.299 -8.790 1.00 37.10 119 ALA C N 1
ATOM 2314 C CA . ALA C 3 109 ? 41.285 -10.590 -9.232 1.00 38.50 119 ALA C CA 1
ATOM 2315 C C . ALA C 3 109 ? 41.670 -10.878 -10.678 1.00 39.62 119 ALA C C 1
ATOM 2316 O O . ALA C 3 109 ? 41.947 -12.022 -11.037 1.00 39.62 119 ALA C O 1
ATOM 2318 N N . ARG C 3 110 ? 41.682 -9.840 -11.509 1.00 40.85 120 ARG C N 1
ATOM 2319 C CA . ARG C 3 110 ? 42.040 -10.008 -12.913 1.00 43.38 120 ARG C CA 1
ATOM 2320 C C . ARG C 3 110 ? 43.513 -10.378 -13.049 1.00 44.52 120 ARG C C 1
ATOM 2321 O O . ARG C 3 110 ? 43.877 -11.234 -13.855 1.00 44.93 120 ARG C O 1
ATOM 2329 N N . SER C 3 111 ? 44.358 -9.727 -12.256 1.00 46.10 121 SER C N 1
ATOM 2330 C CA . SER C 3 111 ? 45.790 -9.995 -12.290 1.00 47.85 121 SER C CA 1
ATOM 2331 C C . SER C 3 111 ? 46.170 -11.007 -11.210 1.00 48.80 121 SER C C 1
ATOM 2332 O O . SER C 3 111 ? 47.085 -10.706 -10.417 1.00 50.27 121 SER C O 1
#

Radius of gyration: 20.31 Å; Cα contacts (8 Å, |Δi|>4): 598; chains: 3; bounding box: 46×45×56 Å

Nearest PDB structures (foldseek):
  2pu9-assembly1_A  TM=1.009E+00  e=4.893E-21  Synechocystis sp.
  2pvg-assembly1_A  TM=9.910E-01  e=1.223E-18  Synechocystis sp.
  2pvd-assembly1_A  TM=9.849E-01  e=2.165E-18  Synechocystis sp.
  7c3f-assembly2_D  TM=9.909E-01  e=7.429E-16  Arabidopsis thaliana
  7c3f-assembly6_P  TM=9.878E-01  e=2.328E-15  Arabidopsis thaliana

Foldseek 3Di:
DVLLVVLQVVQLVVLVVVVFAAFPPCLLLLVQSVQQSVCCVVQVFRFGSVDDDPDSVVCVVVQQRGPVHPCCVPVVDDPSRNGHHPVDPRGDDHSHDDPVSSVVSVVVVD/DDFFFKKAQAAFDWDQPDPVRHNHTDTRHGPIFTFHFFQAADVPHGDDDQQRTWTAHPPRDIDGHHVVRMDTDD/DFDQQFEAEDALPRPLVCQQPLALAKEKEWEAAPPDDLSVVLVVVLGVVSNVDRSHTHYYYHCDPRRVVVCVVVDDDAPTKMFIDDPSDTDDIDHTNDNVVVVVRNVVSVD

Organism: Synechocystis sp. (strain ATCC 27184 / PCC 6803 / Kazusa) (NCBI:txid1111708)